Protein AF-A0A957II14-F1 (afdb_monomer)

Sequence (270 aa):
MTDMRWVSPGAPVPFSTVDDPGVNVPANEQTIDSFEIDLRTDVPNIVTDLSNGARYIYLDVQAVSGTSENGFEIWAGPPSYVTTVPSEVNARNLYVLNHPGSHSSDGVTIYGLGNLPMNSNFDNPVDIPLIYVSPDMIGQTINISMFDSDSGAQPPVIFYFDSIAFTPANTSLGYDPNQTDWAMAFGVSGQPDPDGITTRCRAGSCPTQWVDPPYAIKVPGDLSDCDYDNPTMEDCTPFFGGRLVVRYDGGFSDTYGWQITIEGLPYLVK

Nearest PDB structures (foldseek):
  4i3g-assembly2_B  TM=3.299E-01  e=3.895E-01  Streptomyces venezuelae
  7wwm-assembly1_A  TM=1.978E-01  e=1.710E+00  Severe acute respiratory syndrome coronavirus 2
  6umx-assembly1_A  TM=2.511E-01  e=6.701E+00  Homo sapiens

Mean predicted aligned error: 12.05 Å

Structure (mmCIF, N/CA/C/O backbone):
data_AF-A0A957II14-F1
#
_entry.id   AF-A0A957II14-F1
#
loop_
_atom_site.group_PDB
_atom_site.id
_atom_site.type_symbol
_atom_site.label_atom_id
_atom_site.label_alt_id
_atom_site.label_comp_id
_atom_site.label_asym_id
_atom_site.label_entity_id
_atom_site.label_seq_id
_atom_site.pdbx_PDB_ins_code
_atom_site.Cartn_x
_atom_site.Cartn_y
_atom_site.Cartn_z
_atom_site.occupancy
_atom_site.B_iso_or_equiv
_atom_site.auth_seq_id
_atom_site.auth_comp_id
_atom_site.auth_asym_id
_atom_site.auth_atom_id
_atom_site.pdbx_PDB_model_num
ATOM 1 N N . MET A 1 1 ? 7.329 26.293 -13.046 1.00 29.56 1 MET A N 1
ATOM 2 C CA . MET A 1 1 ? 8.690 25.802 -13.351 1.00 29.56 1 MET A CA 1
ATOM 3 C C . MET A 1 1 ? 8.973 24.744 -12.314 1.00 29.56 1 MET A C 1
ATOM 5 O O . MET A 1 1 ? 8.979 25.100 -11.146 1.00 29.56 1 MET A O 1
ATOM 9 N N . THR A 1 2 ? 9.098 23.483 -12.717 1.00 29.81 2 THR A N 1
ATOM 10 C CA . THR A 1 2 ? 9.612 22.433 -11.835 1.00 29.81 2 THR A CA 1
ATOM 11 C C . THR A 1 2 ? 11.133 22.602 -11.792 1.00 29.81 2 THR A C 1
ATOM 13 O O . THR A 1 2 ? 11.767 22.843 -12.823 1.00 29.81 2 THR A O 1
ATOM 16 N N . ASP A 1 3 ? 11.719 22.583 -10.605 1.00 32.41 3 ASP A N 1
ATOM 17 C CA . ASP A 1 3 ? 13.172 22.549 -10.393 1.00 32.41 3 ASP A CA 1
ATOM 18 C C . ASP A 1 3 ? 13.741 21.126 -10.506 1.00 32.41 3 ASP A C 1
ATOM 20 O O . ASP A 1 3 ? 14.948 20.941 -10.649 1.00 32.41 3 ASP A O 1
ATOM 24 N N . MET A 1 4 ? 12.858 20.134 -10.566 1.00 33.91 4 MET A N 1
ATOM 25 C CA . MET A 1 4 ? 13.160 18.763 -10.944 1.00 33.91 4 MET A CA 1
ATOM 26 C C . MET A 1 4 ? 13.507 18.660 -12.429 1.00 33.91 4 MET A C 1
ATOM 28 O O . MET A 1 4 ? 12.650 18.794 -13.308 1.00 33.91 4 MET A O 1
ATOM 32 N N . ARG A 1 5 ? 14.787 18.398 -12.696 1.00 43.66 5 ARG A N 1
ATOM 33 C CA . ARG A 1 5 ? 15.298 17.893 -13.971 1.00 43.66 5 ARG A CA 1
ATOM 34 C C . ARG A 1 5 ? 15.925 16.539 -13.681 1.00 43.66 5 ARG A C 1
ATOM 36 O O . ARG A 1 5 ? 16.870 16.464 -12.902 1.00 43.66 5 ARG A O 1
ATOM 43 N N . TRP A 1 6 ? 15.363 15.488 -14.263 1.00 41.09 6 TRP A N 1
ATOM 44 C CA . TRP A 1 6 ? 15.821 14.118 -14.071 1.00 41.09 6 TRP A CA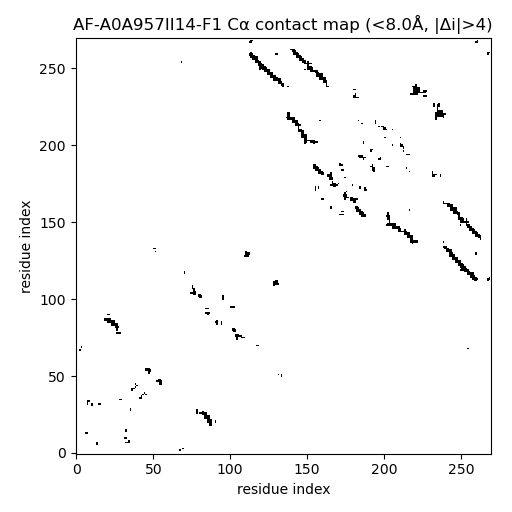 1
ATOM 45 C C . TRP A 1 6 ? 17.292 13.985 -14.487 1.00 41.09 6 TRP A C 1
ATOM 47 O O . TRP A 1 6 ? 17.650 14.307 -15.617 1.00 41.09 6 TRP A O 1
ATOM 57 N N . VAL A 1 7 ? 18.143 13.538 -13.561 1.00 34.81 7 VAL A N 1
ATOM 58 C CA . VAL A 1 7 ? 19.550 13.202 -13.813 1.00 34.81 7 VAL A CA 1
ATOM 59 C C . VAL A 1 7 ? 19.690 11.697 -13.620 1.00 34.81 7 VAL A C 1
ATOM 61 O O . VAL A 1 7 ? 19.482 11.203 -12.516 1.00 34.81 7 VAL A O 1
ATOM 64 N N . SER A 1 8 ? 20.047 10.971 -14.681 1.00 31.56 8 SER A N 1
ATOM 65 C CA . SER A 1 8 ? 20.437 9.560 -14.583 1.00 31.56 8 SER A CA 1
ATOM 66 C C . SER A 1 8 ? 21.948 9.465 -14.316 1.00 31.56 8 SER A C 1
ATOM 68 O O . SER A 1 8 ? 22.735 10.051 -15.071 1.00 31.56 8 SER A O 1
ATOM 70 N N . PRO A 1 9 ? 22.410 8.763 -13.265 1.00 30.70 9 PRO A N 1
ATOM 71 C CA . PRO A 1 9 ? 23.826 8.457 -13.098 1.00 30.70 9 PRO A CA 1
ATOM 72 C C . PRO A 1 9 ? 24.280 7.488 -14.202 1.00 30.70 9 PRO A C 1
ATOM 74 O O . PRO A 1 9 ? 23.925 6.315 -14.189 1.00 30.70 9 PRO A O 1
ATOM 77 N N . GLY A 1 10 ? 25.080 7.972 -15.157 1.00 28.69 10 GLY A N 1
ATOM 78 C CA . GLY A 1 10 ? 25.659 7.136 -16.221 1.00 28.69 10 GLY A CA 1
ATOM 79 C C . GLY A 1 10 ? 25.895 7.840 -17.560 1.00 28.69 10 GLY A C 1
ATOM 80 O O . GLY A 1 10 ? 26.695 7.361 -18.361 1.00 28.69 10 GLY A O 1
ATOM 81 N N . ALA A 1 11 ? 25.279 9.001 -17.795 1.00 29.91 11 ALA A N 1
ATOM 82 C CA . ALA A 1 11 ? 25.493 9.777 -19.014 1.00 29.91 11 ALA A CA 1
ATOM 83 C C . ALA A 1 11 ? 26.650 10.794 -18.858 1.00 29.91 11 ALA A C 1
ATOM 85 O O . ALA A 1 11 ? 26.701 11.524 -17.865 1.00 29.91 11 ALA A O 1
ATOM 86 N N . PRO A 1 12 ? 27.568 10.920 -19.840 1.00 32.03 12 PRO A N 1
ATOM 87 C CA . PRO A 1 12 ? 28.587 11.976 -19.859 1.00 32.03 12 PRO A CA 1
ATOM 88 C C . PRO A 1 12 ? 28.005 13.373 -20.141 1.00 32.03 12 PRO A C 1
ATOM 90 O O . PRO A 1 12 ? 28.728 14.366 -20.047 1.00 32.03 12 PRO A O 1
ATOM 93 N N . VAL A 1 13 ? 26.714 13.466 -20.482 1.00 32.91 13 VAL A N 1
ATOM 94 C CA . VAL A 1 13 ? 25.993 14.724 -20.689 1.00 32.91 13 VAL A CA 1
ATOM 95 C C . VAL A 1 13 ? 24.666 14.651 -19.916 1.00 32.91 13 VAL A C 1
ATOM 97 O O . VAL A 1 13 ? 23.877 13.757 -20.195 1.00 32.91 13 VAL A O 1
ATOM 100 N N . PRO A 1 14 ? 24.385 15.567 -18.970 1.00 35.25 14 PRO A N 1
ATOM 101 C CA . PRO A 1 14 ? 23.173 15.551 -18.132 1.00 35.25 14 PRO A CA 1
ATOM 102 C C . PRO A 1 14 ? 21.862 15.874 -18.875 1.00 35.25 14 PRO A C 1
ATOM 104 O O . PRO A 1 14 ? 20.840 16.115 -18.237 1.00 35.25 14 PRO A O 1
ATOM 107 N N . PHE A 1 15 ? 21.907 15.992 -20.204 1.00 42.84 15 PHE A N 1
ATOM 108 C CA . PHE A 1 15 ? 20.833 16.529 -21.030 1.00 42.84 15 PHE A CA 1
ATOM 109 C C . PHE A 1 15 ? 20.779 15.755 -22.348 1.00 42.84 15 PHE A C 1
ATOM 111 O O . PHE A 1 15 ? 21.785 15.712 -23.061 1.00 42.84 15 PHE A O 1
ATOM 118 N N . SER A 1 16 ? 19.600 15.270 -22.743 1.00 40.47 16 SER A N 1
ATOM 119 C CA . SER A 1 16 ? 19.331 15.115 -24.169 1.00 40.47 16 SER A CA 1
ATOM 120 C C . SER A 1 16 ? 19.235 16.514 -24.766 1.00 40.47 16 SER A C 1
ATOM 122 O O . SER A 1 16 ? 18.262 17.239 -24.575 1.00 40.47 16 SER A O 1
ATOM 124 N N . THR A 1 17 ? 20.285 16.935 -25.459 1.00 41.03 17 THR A N 1
ATOM 125 C CA . THR A 1 17 ? 20.229 18.072 -26.387 1.00 41.03 17 THR A CA 1
ATOM 126 C C . THR A 1 17 ? 19.724 17.641 -27.765 1.00 41.03 17 THR A C 1
ATOM 128 O O . THR A 1 17 ? 19.847 18.409 -28.717 1.00 41.03 17 THR A O 1
ATOM 131 N N . VAL A 1 18 ? 19.286 16.386 -27.911 1.00 42.12 18 VAL A N 1
ATOM 132 C CA . VAL A 1 18 ? 19.172 15.734 -29.218 1.00 42.12 18 VAL A CA 1
ATOM 133 C C . VAL A 1 18 ? 17.759 15.839 -29.787 1.00 42.12 18 VAL A C 1
ATOM 135 O O . VAL A 1 18 ? 17.631 15.919 -31.003 1.00 42.12 18 VAL A O 1
ATOM 138 N N . ASP A 1 19 ? 16.725 15.976 -28.955 1.00 46.50 19 ASP A N 1
ATOM 139 C CA . ASP A 1 19 ? 15.347 15.886 -29.436 1.00 46.50 19 ASP A CA 1
ATOM 140 C C . ASP A 1 19 ? 14.473 17.060 -28.968 1.00 46.50 19 ASP A C 1
ATOM 142 O O . ASP A 1 19 ? 14.217 17.251 -27.780 1.00 46.50 19 ASP A O 1
ATOM 146 N N . ASP A 1 20 ? 14.008 17.848 -29.940 1.00 45.88 20 ASP A N 1
ATOM 147 C CA . ASP A 1 20 ? 13.015 18.921 -29.788 1.00 45.88 20 ASP A CA 1
ATOM 148 C C . ASP A 1 20 ? 11.737 18.393 -29.085 1.00 45.88 20 ASP A C 1
ATOM 150 O O . ASP A 1 20 ? 11.395 17.211 -29.240 1.00 45.88 20 ASP A O 1
ATOM 154 N N . PRO A 1 21 ? 10.970 19.229 -28.352 1.00 46.16 21 PRO A N 1
ATOM 155 C CA . PRO A 1 21 ? 9.688 18.821 -27.785 1.00 46.16 21 PRO A CA 1
ATOM 156 C C . PRO A 1 21 ? 8.776 18.237 -28.876 1.00 46.16 21 PRO A C 1
ATOM 158 O O . PRO A 1 21 ? 8.423 18.923 -29.835 1.00 46.16 21 PRO A O 1
ATOM 161 N N . GLY A 1 22 ? 8.380 16.969 -28.728 1.00 50.06 22 GLY A N 1
ATOM 162 C CA . GLY A 1 22 ? 7.483 16.284 -29.668 1.00 50.06 22 GLY A CA 1
ATOM 163 C C . GLY A 1 22 ? 8.160 15.392 -30.714 1.00 50.06 22 GLY A C 1
ATOM 164 O O . GLY A 1 22 ? 7.463 14.849 -31.572 1.00 50.06 22 GLY A O 1
ATOM 165 N N . VAL A 1 23 ? 9.480 15.193 -30.652 1.00 56.75 23 VAL A N 1
ATOM 166 C CA . VAL A 1 23 ? 10.144 14.134 -31.426 1.00 56.75 23 VAL A CA 1
ATOM 167 C C . VAL A 1 23 ? 9.840 12.776 -30.792 1.00 56.75 23 VAL A C 1
ATOM 169 O O . VAL A 1 23 ? 10.009 12.566 -29.592 1.00 56.75 23 VAL A O 1
ATOM 172 N N . ASN A 1 24 ? 9.373 11.845 -31.617 1.00 57.25 24 ASN A N 1
ATOM 173 C CA . ASN A 1 24 ? 9.151 10.463 -31.219 1.00 57.25 24 ASN A CA 1
ATOM 174 C C . ASN A 1 24 ? 10.479 9.700 -31.268 1.00 57.25 24 ASN A C 1
ATOM 176 O O . ASN A 1 24 ? 11.076 9.574 -32.338 1.00 57.25 24 ASN A O 1
ATOM 180 N N . VAL A 1 25 ? 10.912 9.164 -30.130 1.00 55.16 25 VAL A N 1
ATOM 181 C CA . VAL A 1 25 ? 12.080 8.283 -30.017 1.00 55.16 25 VAL A CA 1
ATOM 182 C C . VAL A 1 25 ? 11.635 6.825 -29.976 1.00 55.16 25 VAL A C 1
ATOM 184 O O . VAL A 1 25 ? 10.520 6.547 -29.522 1.00 55.16 25 VAL A O 1
ATOM 187 N N . PRO A 1 26 ? 12.462 5.876 -30.451 1.00 55.22 26 PRO A N 1
ATOM 188 C CA . PRO A 1 26 ? 12.189 4.458 -30.264 1.00 55.22 26 PRO A CA 1
ATOM 189 C C . PRO A 1 26 ? 11.954 4.143 -28.782 1.00 55.22 26 PRO A C 1
ATOM 191 O O . PRO A 1 26 ? 12.698 4.610 -27.924 1.00 55.22 26 PRO A O 1
ATOM 194 N N . ALA A 1 27 ? 10.927 3.349 -28.485 1.00 53.81 27 ALA A N 1
ATOM 195 C CA . ALA A 1 27 ? 10.687 2.834 -27.136 1.00 53.81 27 ALA A CA 1
ATOM 196 C C . ALA A 1 27 ? 11.445 1.511 -26.932 1.00 53.81 27 ALA A C 1
ATOM 198 O O . ALA A 1 27 ? 10.852 0.481 -26.620 1.00 53.81 27 ALA A O 1
ATOM 199 N N . ASN A 1 28 ? 12.744 1.510 -27.229 1.00 54.09 28 ASN A N 1
ATOM 200 C CA . ASN A 1 28 ? 13.605 0.351 -27.024 1.00 54.09 28 ASN A CA 1
ATOM 201 C C . ASN A 1 28 ? 14.229 0.369 -25.622 1.00 54.09 28 ASN A C 1
ATOM 203 O O . ASN A 1 28 ? 14.449 1.436 -25.053 1.00 54.09 28 ASN A O 1
ATOM 207 N N . GLU A 1 29 ? 14.536 -0.823 -25.102 1.00 52.47 29 GLU A N 1
ATOM 208 C CA . GLU A 1 29 ? 15.408 -0.998 -23.931 1.00 52.47 29 GLU A CA 1
ATOM 209 C C . GLU A 1 29 ? 16.706 -0.197 -24.160 1.00 52.47 29 GLU A C 1
ATOM 211 O O . GLU A 1 29 ? 17.230 -0.172 -25.282 1.00 52.47 29 GLU A O 1
ATOM 216 N N . GLN A 1 30 ? 17.243 0.420 -23.103 1.00 51.78 30 GLN A N 1
ATOM 217 C CA . GLN A 1 30 ? 18.578 1.037 -23.073 1.00 51.78 30 GLN A CA 1
ATOM 218 C C . GLN A 1 30 ? 18.718 2.365 -23.838 1.00 51.78 30 GLN A C 1
ATOM 220 O O . GLN A 1 30 ? 19.761 2.651 -24.440 1.00 51.78 30 GLN A O 1
ATOM 225 N N . THR A 1 31 ? 17.701 3.230 -23.797 1.00 49.28 31 THR A N 1
ATOM 226 C CA . THR A 1 31 ? 17.908 4.624 -24.229 1.00 49.28 31 THR A CA 1
ATOM 227 C C . THR A 1 31 ? 18.812 5.361 -23.235 1.00 49.28 31 THR A C 1
ATOM 229 O O . THR A 1 31 ? 18.651 5.249 -22.019 1.00 49.28 31 THR A O 1
ATOM 232 N N . ILE A 1 32 ? 19.769 6.126 -23.773 1.00 44.91 32 ILE A N 1
ATOM 233 C CA . ILE A 1 32 ? 20.892 6.787 -23.071 1.00 44.91 32 ILE A CA 1
ATOM 234 C C . ILE A 1 32 ? 20.424 7.744 -21.945 1.00 44.91 32 ILE A C 1
ATOM 236 O O . ILE A 1 32 ? 21.215 8.113 -21.079 1.00 44.91 32 ILE A O 1
ATOM 240 N N . ASP A 1 33 ? 19.131 8.081 -21.913 1.00 46.28 33 ASP A N 1
ATOM 241 C CA . ASP A 1 33 ? 18.525 9.098 -21.050 1.00 46.28 33 ASP A CA 1
ATOM 242 C C . ASP A 1 33 ? 17.535 8.536 -20.004 1.00 46.28 33 ASP A C 1
ATOM 244 O O . ASP A 1 33 ? 16.728 9.284 -19.452 1.00 46.28 33 ASP A O 1
ATOM 248 N N . SER A 1 34 ? 17.568 7.229 -19.711 1.00 50.59 34 SER A N 1
ATOM 249 C CA . SER A 1 34 ? 16.705 6.598 -18.694 1.00 50.59 34 SER A CA 1
ATOM 250 C C . SER A 1 34 ? 17.503 5.860 -17.611 1.00 50.59 34 SER A C 1
ATOM 252 O O . SER A 1 34 ? 18.601 5.367 -17.862 1.00 50.59 34 SER A O 1
ATOM 254 N N . PHE A 1 35 ? 16.978 5.826 -16.379 1.00 57.88 35 PHE A N 1
ATOM 255 C CA . PHE A 1 35 ? 17.426 4.887 -15.345 1.00 57.88 35 PHE A CA 1
ATOM 256 C C . PHE A 1 35 ? 16.595 3.611 -15.501 1.00 57.88 35 PHE A C 1
ATOM 258 O O . PHE A 1 35 ? 15.517 3.482 -14.925 1.00 57.88 35 PHE A O 1
ATOM 265 N N . GLU A 1 36 ? 17.065 2.715 -16.363 1.00 66.06 36 GLU A N 1
ATOM 266 C CA . GLU A 1 36 ? 16.471 1.401 -16.604 1.00 66.06 36 GLU A CA 1
ATOM 267 C C . GLU A 1 36 ? 17.360 0.330 -15.964 1.00 66.06 36 GLU A C 1
ATOM 269 O O . GLU A 1 36 ? 18.585 0.436 -15.997 1.00 66.06 36 GLU A O 1
ATOM 274 N N . ILE A 1 37 ? 16.740 -0.684 -15.361 1.00 67.31 37 ILE A N 1
ATOM 275 C CA . ILE A 1 37 ? 17.435 -1.865 -14.843 1.00 67.31 37 ILE A CA 1
ATOM 276 C C . ILE A 1 37 ? 16.894 -3.075 -15.607 1.00 67.31 37 ILE A C 1
ATOM 278 O O . ILE A 1 37 ? 15.777 -3.523 -15.334 1.00 67.31 37 ILE A O 1
ATOM 282 N N . ASP A 1 38 ? 17.675 -3.639 -16.533 1.00 73.75 38 ASP A N 1
ATOM 283 C CA . ASP A 1 38 ? 17.333 -4.923 -17.155 1.00 73.75 38 ASP A CA 1
ATOM 284 C C . ASP A 1 38 ? 17.732 -6.061 -16.206 1.00 73.75 38 ASP A C 1
ATOM 286 O O . ASP A 1 38 ? 18.907 -6.329 -15.931 1.00 73.75 38 ASP A O 1
ATOM 290 N N . LEU A 1 39 ? 16.721 -6.784 -15.718 1.00 74.50 39 LEU A N 1
ATOM 291 C CA . LEU A 1 39 ? 16.899 -7.897 -14.788 1.00 74.50 39 LEU A CA 1
ATOM 292 C C . LEU A 1 39 ? 17.760 -9.045 -15.344 1.00 74.50 39 LEU A C 1
ATOM 294 O O . LEU A 1 39 ? 18.275 -9.851 -14.571 1.00 74.50 39 LEU A O 1
ATOM 298 N N . ARG A 1 40 ? 17.906 -9.154 -16.669 1.00 73.81 40 ARG A N 1
ATOM 299 C CA . ARG A 1 40 ? 18.698 -10.194 -17.340 1.00 73.81 40 ARG A CA 1
ATOM 300 C C . ARG A 1 40 ? 20.156 -9.796 -17.498 1.00 73.81 40 ARG A C 1
ATOM 302 O O . ARG A 1 40 ? 21.012 -10.672 -17.399 1.00 73.81 40 ARG A O 1
ATOM 309 N N . THR A 1 41 ? 20.443 -8.529 -17.790 1.00 73.75 41 THR A N 1
ATOM 310 C CA . THR A 1 41 ? 21.807 -8.084 -18.124 1.00 73.75 41 THR A CA 1
ATOM 311 C C . THR A 1 41 ? 22.488 -7.356 -16.982 1.00 73.75 41 THR A C 1
ATOM 313 O O . THR A 1 41 ? 23.677 -7.583 -16.757 1.00 73.75 41 THR A O 1
ATOM 316 N N . ASP A 1 42 ? 21.749 -6.537 -16.236 1.00 69.94 42 ASP A N 1
ATOM 317 C CA . ASP A 1 42 ? 22.325 -5.642 -15.230 1.00 69.94 42 ASP A CA 1
ATOM 318 C C . ASP A 1 42 ? 22.391 -6.329 -13.864 1.00 69.94 42 ASP A C 1
ATOM 320 O O . ASP A 1 42 ? 23.335 -6.135 -13.098 1.00 69.94 42 ASP A O 1
ATOM 324 N N . VAL A 1 43 ? 21.424 -7.213 -13.588 1.00 78.25 43 VAL A N 1
ATOM 325 C CA . VAL A 1 43 ? 21.368 -8.035 -12.369 1.00 78.25 43 VAL A CA 1
ATOM 326 C C . VAL A 1 43 ? 21.136 -9.529 -12.674 1.00 78.25 43 VAL A C 1
ATOM 328 O O . VAL A 1 43 ? 20.232 -10.144 -12.109 1.00 78.25 43 VAL A O 1
ATOM 331 N N . PRO A 1 44 ? 21.990 -10.177 -13.499 1.00 71.75 44 PRO A N 1
ATOM 332 C CA . PRO A 1 44 ? 21.766 -11.520 -14.064 1.00 71.75 44 PRO A CA 1
ATOM 333 C C . PRO A 1 44 ? 21.576 -12.655 -13.041 1.00 71.75 44 PRO A C 1
ATOM 335 O O . PRO A 1 44 ? 21.184 -13.757 -13.411 1.00 71.75 44 PRO A O 1
ATOM 338 N N . ASN A 1 45 ? 21.868 -12.412 -11.761 1.00 77.12 45 ASN A N 1
ATOM 339 C CA . ASN A 1 45 ? 21.749 -13.380 -10.669 1.00 77.12 45 ASN A CA 1
ATOM 340 C C . ASN A 1 45 ? 20.939 -12.830 -9.488 1.00 77.12 45 ASN A C 1
ATOM 342 O O . ASN A 1 45 ? 21.172 -13.226 -8.344 1.00 77.12 45 ASN A O 1
ATOM 346 N N . ILE A 1 46 ? 20.031 -11.882 -9.735 1.00 81.88 46 ILE A N 1
ATOM 347 C CA . ILE A 1 46 ? 19.142 -11.383 -8.690 1.00 81.88 46 ILE A CA 1
ATOM 348 C C . ILE A 1 46 ? 18.367 -12.551 -8.070 1.00 81.88 46 ILE A C 1
ATOM 350 O O . ILE A 1 46 ? 17.713 -13.341 -8.760 1.00 81.88 46 ILE A O 1
ATOM 354 N N . VAL A 1 47 ? 18.491 -12.686 -6.750 1.00 80.94 47 VAL A N 1
ATOM 355 C CA . VAL A 1 47 ? 17.814 -13.748 -6.009 1.00 80.94 47 VAL A CA 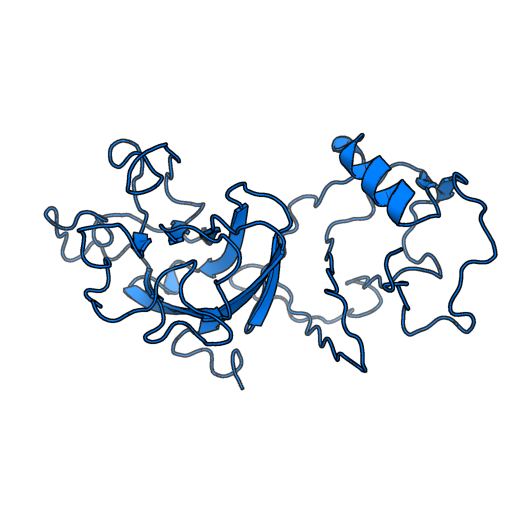1
ATOM 356 C C . VAL A 1 47 ? 16.316 -13.555 -6.176 1.00 80.94 47 VAL A C 1
ATOM 358 O O . VAL A 1 47 ? 15.790 -12.461 -5.978 1.00 80.94 47 VAL A O 1
ATOM 361 N N . THR A 1 48 ? 15.651 -14.631 -6.578 1.00 82.81 48 THR A N 1
ATOM 362 C CA . THR A 1 48 ? 14.198 -14.683 -6.668 1.00 82.81 48 THR A CA 1
ATOM 363 C C . THR A 1 48 ? 13.682 -15.384 -5.421 1.00 82.81 48 THR A C 1
ATOM 365 O O . THR A 1 48 ? 14.121 -16.492 -5.105 1.00 82.81 48 THR A O 1
ATOM 368 N N . ASP A 1 49 ? 12.790 -14.722 -4.702 1.00 73.38 49 ASP A N 1
ATOM 369 C CA . ASP A 1 49 ? 12.107 -15.287 -3.548 1.00 73.38 49 ASP A CA 1
ATOM 370 C C . ASP A 1 49 ? 11.256 -16.481 -4.003 1.00 73.38 49 ASP A C 1
ATOM 372 O O . ASP A 1 49 ? 10.454 -16.390 -4.933 1.00 73.38 49 ASP A O 1
ATOM 376 N N . LEU A 1 50 ? 11.480 -17.636 -3.378 1.00 72.25 50 LEU A N 1
ATOM 377 C CA . LEU A 1 50 ? 10.848 -18.892 -3.777 1.00 72.25 50 LEU A CA 1
ATOM 378 C C . LEU A 1 50 ? 9.357 -18.948 -3.420 1.00 72.25 50 LEU A C 1
ATOM 380 O O . LEU A 1 50 ? 8.644 -19.776 -3.981 1.00 72.25 50 LEU A O 1
ATOM 384 N N . SER A 1 51 ? 8.894 -18.101 -2.496 1.00 65.06 51 SER A N 1
ATOM 385 C CA . SER A 1 51 ? 7.509 -18.097 -2.015 1.00 65.06 51 SER A CA 1
ATOM 386 C C . SER A 1 51 ? 6.571 -17.278 -2.904 1.00 65.06 51 SER A C 1
ATOM 388 O O . SER A 1 51 ? 5.428 -17.673 -3.121 1.00 65.06 51 SER A O 1
ATOM 390 N N . ASN A 1 52 ? 7.056 -16.160 -3.447 1.00 68.06 52 ASN A N 1
ATOM 391 C CA . ASN A 1 52 ? 6.240 -15.184 -4.178 1.00 68.06 52 ASN A CA 1
ATOM 392 C C . ASN A 1 52 ? 6.823 -14.799 -5.552 1.00 68.06 52 ASN A C 1
ATOM 394 O O . ASN A 1 52 ? 6.206 -14.035 -6.289 1.00 68.06 52 ASN A O 1
ATOM 398 N N . GLY A 1 53 ? 8.001 -15.317 -5.919 1.00 76.12 53 GLY A N 1
ATOM 399 C CA . GLY A 1 53 ? 8.665 -15.000 -7.184 1.00 76.12 53 GLY A CA 1
ATOM 400 C C . GLY A 1 53 ? 9.241 -13.582 -7.257 1.00 76.12 53 GLY A C 1
ATOM 401 O O . GLY A 1 53 ? 9.659 -13.156 -8.337 1.00 76.12 53 GLY A O 1
ATOM 402 N N . ALA A 1 54 ? 9.264 -12.842 -6.145 1.00 76.62 54 ALA A N 1
ATOM 403 C CA . ALA A 1 54 ? 9.710 -11.460 -6.110 1.00 76.62 54 ALA A CA 1
ATOM 404 C C . ALA A 1 54 ? 11.231 -11.339 -6.226 1.00 76.62 54 ALA A C 1
ATOM 406 O O . ALA A 1 54 ? 12.000 -12.245 -5.896 1.00 76.62 54 ALA A O 1
ATOM 407 N N . ARG A 1 55 ? 11.665 -10.168 -6.686 1.00 78.88 55 ARG A N 1
ATOM 408 C CA . ARG A 1 55 ? 13.067 -9.763 -6.772 1.00 78.88 55 ARG A CA 1
ATOM 409 C C . ARG A 1 55 ? 13.203 -8.412 -6.100 1.00 78.88 55 ARG A C 1
ATOM 411 O O . ARG A 1 55 ? 12.404 -7.517 -6.358 1.00 78.88 55 ARG A O 1
ATOM 418 N N . TYR A 1 56 ? 14.218 -8.274 -5.259 1.00 74.38 56 TYR A N 1
ATOM 419 C CA . TYR A 1 56 ? 14.399 -7.084 -4.439 1.00 74.38 56 TYR A CA 1
ATOM 420 C C . TYR A 1 56 ? 15.538 -6.230 -4.981 1.00 74.38 56 TYR A C 1
ATOM 422 O O . TYR A 1 56 ? 16.669 -6.697 -5.114 1.00 74.38 56 TYR A O 1
ATOM 430 N N . ILE A 1 57 ? 15.226 -4.972 -5.276 1.00 74.06 57 ILE A N 1
ATOM 431 C CA . ILE A 1 57 ? 16.193 -3.948 -5.665 1.00 74.06 57 ILE A CA 1
ATOM 432 C C . ILE A 1 57 ? 16.147 -2.869 -4.589 1.00 74.06 57 ILE A C 1
ATOM 434 O O . ILE A 1 57 ? 15.072 -2.408 -4.213 1.00 74.06 57 ILE A O 1
ATOM 438 N N . TYR A 1 58 ? 17.316 -2.489 -4.079 1.00 69.12 58 TYR A N 1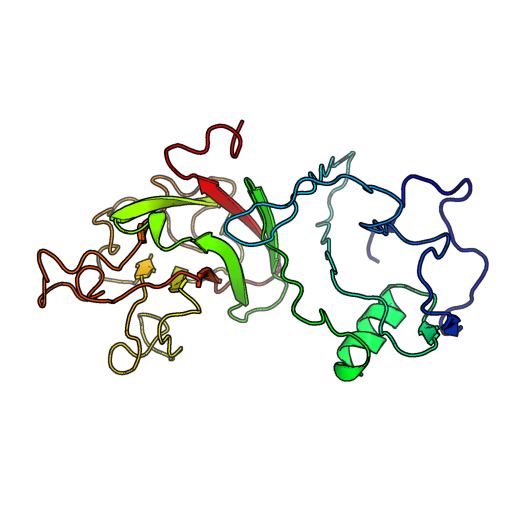
ATOM 439 C CA . TYR A 1 58 ? 17.431 -1.395 -3.123 1.00 69.12 58 TYR A CA 1
ATOM 440 C C . TYR A 1 58 ? 17.549 -0.072 -3.881 1.00 69.12 58 TYR A C 1
ATOM 442 O O . TYR A 1 58 ? 18.485 0.106 -4.662 1.00 69.12 58 TYR A O 1
ATOM 450 N N . LEU A 1 59 ? 16.604 0.837 -3.642 1.00 68.00 59 LEU A N 1
ATOM 451 C CA . LEU A 1 59 ? 16.640 2.203 -4.151 1.00 68.00 59 LEU A CA 1
ATOM 452 C C . LEU A 1 59 ? 16.962 3.151 -2.996 1.00 68.00 59 LEU A C 1
ATOM 454 O O . LEU A 1 59 ? 16.201 3.237 -2.037 1.00 68.00 59 LEU A O 1
ATOM 458 N N . ASP A 1 60 ? 18.082 3.859 -3.109 1.00 61.22 60 ASP A N 1
ATOM 459 C CA . ASP A 1 60 ? 18.460 4.925 -2.184 1.00 61.22 60 ASP A CA 1
ATOM 460 C C . ASP A 1 60 ? 18.242 6.278 -2.857 1.00 61.22 60 ASP A C 1
ATOM 462 O O . ASP A 1 60 ? 18.752 6.521 -3.955 1.00 61.22 60 ASP A O 1
ATOM 466 N N . VAL A 1 61 ? 17.485 7.157 -2.205 1.00 60.41 61 VAL A N 1
ATOM 467 C CA . VAL A 1 61 ? 17.207 8.505 -2.701 1.00 60.41 61 VAL A CA 1
ATOM 468 C C . VAL A 1 61 ? 17.813 9.501 -1.726 1.00 60.41 61 VAL A C 1
ATOM 470 O O . VAL A 1 61 ? 17.291 9.733 -0.638 1.00 60.41 61 VAL A O 1
ATOM 473 N N . GLN A 1 62 ? 18.915 10.126 -2.137 1.00 55.38 62 GLN A N 1
ATOM 474 C CA . GLN A 1 62 ? 19.570 11.166 -1.355 1.00 55.38 62 GLN A CA 1
ATOM 475 C C . GLN A 1 62 ? 19.200 12.554 -1.885 1.00 55.38 62 GLN A C 1
ATOM 477 O O . GLN A 1 62 ? 19.603 12.948 -2.980 1.00 55.38 62 GLN A O 1
ATOM 482 N N . ALA A 1 63 ? 18.480 13.333 -1.078 1.00 55.38 63 ALA A N 1
ATOM 483 C CA . ALA A 1 63 ? 18.279 14.752 -1.348 1.00 55.38 63 ALA A CA 1
ATOM 484 C C . ALA A 1 63 ? 19.569 15.539 -1.048 1.00 55.38 63 ALA A C 1
ATOM 486 O O . ALA A 1 63 ? 20.173 15.378 0.013 1.00 55.38 63 ALA A O 1
ATOM 487 N N . VAL A 1 64 ? 19.998 16.400 -1.978 1.00 57.56 64 VAL A N 1
ATOM 488 C CA . VAL A 1 64 ? 21.236 17.195 -1.836 1.00 57.56 64 VAL A CA 1
ATOM 489 C C . VAL A 1 64 ? 20.940 18.606 -1.314 1.00 57.56 64 VAL A C 1
ATOM 491 O O . VAL A 1 64 ? 21.595 19.068 -0.382 1.00 57.56 64 VAL A O 1
ATOM 494 N N . SER A 1 65 ? 19.961 19.300 -1.902 1.00 53.97 65 SER A N 1
ATOM 495 C CA . SER A 1 65 ? 19.408 20.583 -1.440 1.00 53.97 65 SER A CA 1
ATOM 496 C C . SER A 1 65 ? 18.175 20.960 -2.276 1.00 53.97 65 SER A C 1
ATOM 498 O O . SER A 1 65 ? 18.039 20.504 -3.409 1.00 53.97 65 SER A O 1
ATOM 500 N N . GLY A 1 66 ? 17.278 21.785 -1.732 1.00 58.75 66 GLY A N 1
ATOM 501 C CA . GLY A 1 66 ? 16.084 22.262 -2.437 1.00 58.75 66 GLY A CA 1
ATOM 502 C C . GLY A 1 66 ? 14.999 22.749 -1.477 1.00 58.75 66 GLY A C 1
ATOM 503 O O . GLY A 1 66 ? 15.065 22.480 -0.280 1.00 58.75 66 GLY A O 1
ATOM 504 N N . THR A 1 67 ? 14.022 23.491 -1.998 1.00 53.81 67 THR A N 1
ATOM 505 C CA . THR A 1 67 ? 12.816 23.932 -1.260 1.00 53.81 67 THR A CA 1
ATOM 506 C C . THR A 1 67 ? 11.527 23.464 -1.937 1.00 53.81 67 THR A C 1
ATOM 508 O O . THR A 1 67 ? 10.456 23.980 -1.638 1.00 53.81 67 THR A O 1
ATOM 511 N N . SER A 1 68 ? 11.650 22.569 -2.911 1.00 57.12 68 SER A N 1
ATOM 512 C CA . SER A 1 68 ? 10.568 22.074 -3.752 1.00 57.12 68 SER A CA 1
ATOM 513 C C . SER A 1 68 ? 10.341 20.599 -3.469 1.00 57.12 68 SER A C 1
ATOM 515 O O . SER A 1 68 ? 11.291 19.868 -3.171 1.00 57.12 68 SER A O 1
ATOM 517 N N . GLU A 1 69 ? 9.083 20.180 -3.547 1.00 57.69 69 GLU A N 1
ATOM 518 C CA . GLU A 1 69 ? 8.705 18.778 -3.448 1.00 57.69 69 GLU A CA 1
ATOM 519 C C . GLU A 1 69 ? 9.141 18.033 -4.709 1.00 57.69 69 GLU A C 1
ATOM 521 O O . GLU A 1 69 ? 8.877 18.451 -5.839 1.00 57.69 69 GLU A O 1
ATOM 526 N N . ASN A 1 70 ? 9.808 16.902 -4.504 1.00 54.91 70 ASN A N 1
ATOM 527 C CA . ASN A 1 70 ? 10.326 16.071 -5.575 1.00 54.91 70 ASN A CA 1
ATOM 528 C C . ASN A 1 70 ? 9.513 14.775 -5.626 1.00 54.91 70 ASN A C 1
ATOM 530 O O . ASN A 1 70 ? 9.644 13.929 -4.745 1.00 54.91 70 ASN A O 1
ATOM 534 N N . GLY A 1 71 ? 8.676 14.613 -6.650 1.00 57.09 71 GLY A N 1
ATOM 535 C CA . GLY A 1 71 ? 7.974 13.357 -6.919 1.00 57.09 71 GLY A CA 1
ATOM 536 C C . GLY A 1 71 ? 8.809 12.423 -7.791 1.00 57.09 71 GLY A C 1
ATOM 537 O O . GLY A 1 71 ? 9.393 12.856 -8.782 1.00 57.09 71 GLY A O 1
ATOM 538 N N . PHE A 1 72 ? 8.848 11.138 -7.461 1.00 62.50 72 PHE A N 1
ATOM 539 C CA . PHE A 1 72 ? 9.426 10.116 -8.327 1.00 62.50 72 PHE A CA 1
ATOM 540 C C . PHE A 1 72 ? 8.357 9.096 -8.714 1.00 62.50 72 PHE A C 1
ATOM 542 O O . PHE A 1 72 ? 7.382 8.897 -7.995 1.00 62.50 72 PHE A O 1
ATOM 549 N N . GLU A 1 73 ? 8.545 8.448 -9.858 1.00 63.16 73 GLU A N 1
ATOM 550 C CA . GLU A 1 73 ? 7.655 7.402 -10.342 1.00 63.16 73 GLU A CA 1
ATOM 551 C C . GLU A 1 73 ? 8.507 6.216 -10.781 1.00 63.16 73 GLU A C 1
ATOM 553 O O . GLU A 1 73 ? 9.510 6.389 -11.479 1.00 63.16 73 GLU A O 1
ATOM 558 N N . ILE A 1 74 ? 8.134 5.017 -10.336 1.00 69.38 74 ILE A N 1
ATOM 559 C CA . ILE A 1 74 ? 8.834 3.779 -10.672 1.00 69.38 74 ILE A CA 1
ATOM 560 C C . ILE A 1 74 ? 7.900 2.943 -11.534 1.00 69.38 74 ILE A C 1
ATOM 562 O O . ILE A 1 74 ? 6.776 2.640 -11.139 1.00 69.38 74 ILE A O 1
ATOM 566 N N . TRP A 1 75 ? 8.397 2.545 -12.698 1.00 67.38 75 TRP A N 1
ATOM 567 C CA . TRP A 1 75 ? 7.679 1.724 -13.661 1.00 67.38 75 TRP A CA 1
ATOM 568 C C . TRP A 1 75 ? 8.370 0.363 -13.763 1.00 67.38 75 TRP A C 1
ATOM 570 O O . TRP A 1 75 ? 9.598 0.286 -13.738 1.00 67.38 75 TRP A O 1
ATOM 580 N N . ALA A 1 76 ? 7.594 -0.715 -13.875 1.00 70.62 76 ALA A N 1
ATOM 581 C CA . ALA A 1 76 ? 8.121 -2.058 -14.093 1.00 70.62 76 ALA A CA 1
ATOM 582 C C . ALA A 1 76 ? 7.208 -2.846 -15.032 1.00 70.62 76 ALA A C 1
ATOM 584 O O . ALA A 1 76 ? 5.985 -2.700 -15.002 1.00 70.62 76 ALA A O 1
ATOM 585 N N . GLY A 1 77 ? 7.825 -3.684 -15.859 1.00 67.12 77 GLY A N 1
ATOM 586 C CA . GLY A 1 77 ? 7.166 -4.425 -16.927 1.00 67.12 77 GLY A CA 1
ATOM 587 C C . GLY A 1 77 ? 8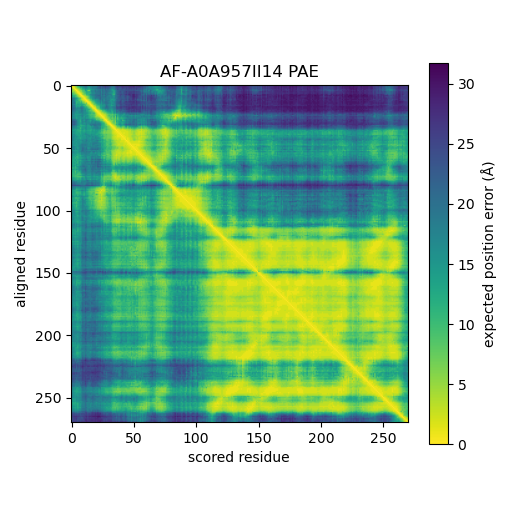.097 -4.569 -18.130 1.00 67.12 77 GLY A C 1
ATOM 588 O O . GLY A 1 77 ? 9.091 -3.844 -18.223 1.00 67.12 77 GLY A O 1
ATOM 589 N N . PRO A 1 78 ? 7.826 -5.515 -19.040 1.00 61.72 78 PRO A N 1
ATOM 590 C CA . PRO A 1 78 ? 8.579 -5.613 -20.278 1.00 61.72 78 PRO A CA 1
ATOM 591 C C . PRO A 1 78 ? 8.373 -4.343 -21.119 1.00 61.72 78 PRO A C 1
ATOM 593 O O . PRO A 1 78 ? 7.284 -3.761 -21.082 1.00 61.72 78 PRO A O 1
ATOM 596 N N . PRO A 1 79 ? 9.352 -3.961 -21.954 1.00 55.19 79 PRO A N 1
ATOM 597 C CA . PRO A 1 79 ? 9.252 -2.869 -22.925 1.00 55.19 79 PRO A CA 1
ATOM 598 C C . PRO A 1 79 ? 8.325 -3.251 -24.088 1.00 55.19 79 PRO A C 1
ATOM 600 O O . PRO A 1 79 ? 8.697 -3.265 -25.256 1.00 55.19 79 PRO A O 1
ATOM 603 N N . SER A 1 80 ? 7.091 -3.631 -23.784 1.00 53.47 80 SER A N 1
ATOM 604 C CA . SER A 1 80 ? 6.063 -3.960 -24.775 1.00 53.47 80 SER A CA 1
ATOM 605 C C . SER A 1 80 ? 5.345 -2.703 -25.267 1.00 53.47 80 SER A C 1
ATOM 607 O O . SER A 1 80 ? 4.192 -2.737 -25.695 1.00 53.47 80 SER A O 1
ATOM 609 N N . TYR A 1 81 ? 6.035 -1.571 -25.175 1.00 60.47 81 TYR A N 1
ATOM 610 C CA . TYR A 1 81 ? 5.491 -0.267 -25.464 1.00 60.47 81 TYR A CA 1
ATOM 611 C C . TYR A 1 81 ? 5.437 -0.074 -26.976 1.00 60.47 81 TYR A C 1
ATOM 613 O O . TYR A 1 81 ? 6.188 -0.675 -27.746 1.00 60.47 81 TYR A O 1
ATOM 621 N N . VAL A 1 82 ? 4.491 0.752 -27.409 1.00 55.88 82 VAL A N 1
ATOM 622 C CA . VAL A 1 82 ? 4.396 1.273 -28.778 1.00 55.88 82 VAL A CA 1
ATOM 623 C C . VAL A 1 82 ? 5.777 1.520 -29.396 1.00 55.88 82 VAL A C 1
ATOM 625 O O . VAL A 1 82 ? 6.704 1.927 -28.711 1.00 55.88 82 VAL A O 1
ATOM 628 N N . THR A 1 83 ? 5.928 1.343 -30.710 1.00 59.00 83 THR A N 1
ATOM 629 C CA . THR A 1 83 ? 7.239 1.433 -31.387 1.00 59.00 83 THR A CA 1
ATOM 630 C C . THR A 1 83 ? 8.006 2.738 -31.131 1.00 59.00 83 THR A C 1
ATOM 632 O O . THR A 1 83 ? 9.221 2.773 -31.315 1.00 59.00 83 THR A O 1
ATOM 635 N N . THR A 1 84 ? 7.314 3.806 -30.721 1.00 61.94 84 THR A N 1
ATOM 636 C CA . THR A 1 84 ? 7.906 5.096 -30.363 1.00 61.94 84 THR A CA 1
ATOM 637 C C . THR A 1 84 ? 7.124 5.817 -29.263 1.00 61.94 84 THR A C 1
ATOM 639 O O . THR A 1 84 ? 5.897 5.729 -29.240 1.00 61.94 84 THR A O 1
ATOM 642 N N . VAL A 1 85 ? 7.806 6.621 -28.446 1.00 64.44 85 VAL A N 1
ATOM 643 C CA . VAL A 1 85 ? 7.222 7.535 -27.443 1.00 64.44 85 VAL A CA 1
ATOM 644 C C . VAL A 1 85 ? 7.842 8.933 -27.558 1.00 64.44 85 VAL A C 1
ATOM 646 O O . VAL A 1 85 ? 8.918 9.058 -28.143 1.00 64.44 85 VAL A O 1
ATOM 649 N N . PRO A 1 86 ? 7.229 9.993 -27.001 1.00 63.66 86 PRO A N 1
ATOM 650 C CA . PRO A 1 86 ? 7.879 11.300 -26.944 1.00 63.66 86 PRO A CA 1
ATOM 651 C C . PRO A 1 86 ? 9.231 11.249 -26.211 1.00 63.66 86 PRO A C 1
ATOM 653 O O . PRO A 1 86 ? 9.362 10.615 -25.157 1.00 63.66 86 PRO A O 1
ATOM 656 N N . SER A 1 87 ? 10.236 11.927 -26.768 1.00 58.88 87 SER A N 1
ATOM 657 C CA . SER A 1 87 ? 11.570 12.082 -26.171 1.00 58.88 87 SER A CA 1
ATOM 658 C C . SER A 1 87 ? 11.516 12.810 -24.828 1.00 58.88 87 SER A C 1
ATOM 660 O O . SER A 1 87 ? 12.140 12.383 -23.861 1.00 58.88 87 SER A O 1
ATOM 662 N N . GLU A 1 88 ? 10.718 13.872 -24.762 1.00 60.97 88 GLU A N 1
ATOM 663 C CA . GLU A 1 88 ? 10.534 14.710 -23.583 1.00 60.97 88 GLU A CA 1
ATOM 664 C C . GLU A 1 88 ? 9.661 14.002 -22.532 1.00 60.97 88 GLU A C 1
ATOM 666 O O . GLU A 1 88 ? 8.603 13.457 -22.847 1.00 60.97 88 GLU A O 1
ATOM 671 N N . VAL A 1 89 ? 10.113 14.003 -21.274 1.00 55.78 89 VAL A N 1
ATOM 672 C CA . VAL A 1 89 ? 9.520 13.217 -20.177 1.00 55.78 89 VAL A CA 1
ATOM 673 C C . VAL A 1 89 ? 8.089 13.652 -19.862 1.00 55.78 89 VAL A C 1
ATOM 675 O O . VAL A 1 89 ? 7.209 12.807 -19.717 1.00 55.78 89 VAL A O 1
ATOM 678 N N . ASN A 1 90 ? 7.811 14.954 -19.795 1.00 57.28 90 ASN A N 1
ATOM 679 C CA . ASN A 1 90 ? 6.468 15.443 -19.493 1.00 57.28 90 ASN A CA 1
ATOM 680 C C . ASN A 1 90 ? 5.481 15.128 -20.635 1.00 57.28 90 ASN A C 1
ATOM 682 O O . ASN A 1 90 ? 4.364 14.673 -20.389 1.00 57.28 90 ASN A O 1
ATOM 686 N N . ALA A 1 91 ? 5.904 15.280 -21.891 1.00 57.19 91 ALA A N 1
ATOM 687 C CA . ALA A 1 91 ? 5.152 14.872 -23.071 1.00 57.19 91 ALA A CA 1
ATOM 688 C C . ALA A 1 91 ? 4.921 13.356 -23.093 1.00 57.19 91 ALA A C 1
ATOM 690 O O . ALA A 1 91 ? 3.848 12.914 -23.498 1.00 57.19 91 ALA A O 1
ATOM 691 N N . ARG A 1 92 ? 5.886 12.560 -22.617 1.00 62.88 92 ARG A N 1
ATOM 692 C CA . ARG A 1 92 ? 5.757 11.107 -22.472 1.00 62.88 92 ARG A CA 1
ATOM 693 C C . ARG A 1 92 ? 4.741 10.723 -21.398 1.00 62.88 92 ARG A C 1
ATOM 695 O O . ARG A 1 92 ? 3.881 9.896 -21.681 1.00 62.88 92 ARG A O 1
ATOM 702 N N . ASN A 1 93 ? 4.766 11.358 -20.228 1.00 59.66 93 ASN A N 1
ATOM 703 C CA . ASN A 1 93 ? 3.784 11.106 -19.167 1.00 59.66 93 ASN A CA 1
ATOM 704 C C . ASN A 1 93 ? 2.364 11.461 -19.631 1.00 59.66 93 ASN A C 1
ATOM 706 O O . ASN A 1 93 ? 1.436 10.669 -19.475 1.00 59.66 93 ASN A O 1
ATOM 710 N N . LEU A 1 94 ? 2.204 12.607 -20.304 1.00 63.78 94 LEU A N 1
ATOM 711 C CA . LEU A 1 94 ? 0.936 12.976 -20.938 1.00 63.78 94 LEU A CA 1
ATOM 712 C C . LEU A 1 94 ? 0.534 11.989 -22.040 1.00 63.78 94 LEU A C 1
ATOM 714 O O . LEU A 1 94 ? -0.650 11.698 -22.202 1.00 63.78 94 LEU A O 1
ATOM 718 N N . TYR A 1 95 ? 1.492 11.474 -22.811 1.00 64.38 95 TYR A N 1
ATOM 719 C CA . TYR A 1 95 ? 1.225 10.480 -23.843 1.00 64.38 95 TYR A CA 1
ATOM 720 C C . TYR A 1 95 ? 0.705 9.173 -23.240 1.00 64.38 95 TYR A C 1
ATOM 722 O O . TYR A 1 95 ? -0.331 8.700 -23.699 1.00 64.38 95 TYR A O 1
ATOM 730 N N . VAL A 1 96 ? 1.351 8.638 -22.198 1.00 64.50 96 VAL A N 1
ATOM 731 C CA . VAL A 1 96 ? 0.923 7.408 -21.507 1.00 64.50 96 VAL A CA 1
ATOM 732 C C . VAL A 1 96 ? -0.446 7.590 -20.852 1.00 64.50 96 VAL A C 1
ATOM 734 O O . VAL A 1 96 ? -1.315 6.738 -21.014 1.00 64.50 96 VAL A O 1
ATOM 737 N N . LEU A 1 97 ? -0.691 8.735 -20.205 1.00 63.22 97 LEU A N 1
ATOM 738 C CA . LEU A 1 97 ? -1.991 9.050 -19.606 1.00 63.22 97 LEU A CA 1
ATOM 739 C C . LEU A 1 97 ? -3.123 9.067 -20.648 1.00 63.22 97 LEU A C 1
ATOM 741 O O . LEU A 1 97 ? -4.217 8.567 -20.396 1.00 63.22 97 LEU A O 1
ATOM 745 N N . ASN A 1 98 ? -2.858 9.625 -21.833 1.00 66.81 98 ASN A N 1
ATOM 746 C CA . ASN A 1 98 ? -3.834 9.699 -22.925 1.00 66.81 98 ASN A CA 1
ATOM 747 C C . ASN A 1 98 ? -3.916 8.412 -23.766 1.00 66.81 98 ASN A C 1
ATOM 749 O O . ASN A 1 98 ? -4.860 8.245 -24.539 1.00 66.81 98 ASN A O 1
ATOM 753 N N . HIS A 1 99 ? -2.953 7.502 -23.619 1.00 65.12 99 HIS A N 1
ATOM 754 C CA . HIS A 1 99 ? -2.892 6.223 -24.320 1.00 65.12 99 HIS A CA 1
ATOM 755 C C . HIS A 1 99 ? -2.634 5.097 -23.311 1.00 65.12 99 HIS A C 1
ATOM 757 O O . HIS A 1 99 ? -1.594 4.453 -23.377 1.00 65.12 99 HIS A O 1
ATOM 763 N N . PRO A 1 100 ? -3.572 4.785 -22.400 1.00 63.75 100 PRO A N 1
ATOM 764 C CA . PRO A 1 100 ? -3.334 3.813 -21.328 1.00 63.75 100 PRO A CA 1
ATOM 765 C C . PRO A 1 100 ? -2.983 2.400 -21.832 1.00 63.75 100 PRO A C 1
ATOM 767 O O . PRO A 1 100 ? -2.384 1.622 -21.105 1.00 63.75 100 PRO A O 1
ATOM 770 N N . GLY A 1 101 ? -3.306 2.063 -23.088 1.00 64.50 101 GLY A N 1
ATOM 771 C CA . GLY A 1 101 ? -2.876 0.816 -23.734 1.00 64.50 101 GLY A CA 1
ATOM 772 C C . GLY A 1 101 ? -1.450 0.834 -24.304 1.00 64.50 101 GLY A C 1
ATOM 773 O O . GLY A 1 101 ? -1.013 -0.174 -24.849 1.00 64.50 101 GLY A O 1
ATOM 774 N N . SER A 1 102 ? -0.731 1.960 -24.235 1.00 61.75 102 SER A N 1
ATOM 775 C CA . SER A 1 102 ? 0.657 2.074 -24.700 1.00 61.75 102 SER A CA 1
ATOM 776 C C . SER A 1 102 ? 1.676 1.583 -23.677 1.00 61.75 102 SER A C 1
ATOM 778 O O . SER A 1 102 ? 2.853 1.485 -24.018 1.00 61.75 102 SER A O 1
ATOM 780 N N . HIS A 1 103 ? 1.237 1.319 -22.443 1.00 63.72 103 HIS A N 1
ATOM 781 C CA . HIS A 1 103 ? 2.050 0.806 -21.351 1.00 63.72 103 HIS A CA 1
ATOM 782 C C . HIS A 1 103 ? 1.322 -0.339 -20.644 1.00 63.72 103 HIS A C 1
ATOM 784 O O . HIS A 1 103 ? 0.136 -0.241 -20.348 1.00 63.72 103 HIS A O 1
ATOM 790 N N . SER A 1 104 ? 2.034 -1.428 -20.364 1.00 63.94 104 SER A N 1
ATOM 791 C CA . SER A 1 104 ? 1.532 -2.561 -19.590 1.00 63.94 104 SER A CA 1
ATOM 792 C C . SER A 1 104 ? 2.615 -2.999 -18.622 1.00 63.94 104 SER A C 1
ATOM 794 O O . SER A 1 104 ? 3.776 -3.103 -19.008 1.00 63.94 104 SER A O 1
ATOM 796 N N . SER A 1 105 ? 2.237 -3.284 -17.379 1.00 66.19 105 SER A N 1
ATOM 797 C CA . SER A 1 105 ? 3.153 -3.945 -16.454 1.00 66.19 105 SER A CA 1
ATOM 798 C C . SER A 1 105 ? 3.339 -5.430 -16.780 1.00 66.19 105 SER A C 1
ATOM 800 O O . SER A 1 105 ? 4.225 -6.070 -16.227 1.00 66.19 105 SER A O 1
ATOM 802 N N . ASP A 1 106 ? 2.501 -5.993 -17.661 1.00 68.38 106 ASP A N 1
ATOM 803 C CA . ASP A 1 106 ? 2.441 -7.423 -17.997 1.00 68.38 106 ASP A CA 1
ATOM 804 C C . ASP A 1 106 ? 2.393 -8.326 -16.749 1.00 68.38 106 ASP A C 1
ATOM 806 O O . ASP A 1 106 ? 3.054 -9.356 -16.644 1.00 68.38 106 ASP A O 1
ATOM 810 N N . GLY A 1 107 ? 1.635 -7.878 -15.742 1.00 69.56 107 GLY A N 1
ATOM 811 C CA . GLY A 1 107 ? 1.494 -8.569 -14.461 1.00 69.56 107 GLY A CA 1
ATOM 812 C C . GLY A 1 107 ? 2.627 -8.314 -13.464 1.00 69.56 107 GLY A C 1
ATOM 813 O O . GLY A 1 107 ? 2.529 -8.762 -12.321 1.00 69.56 107 GLY A O 1
ATOM 814 N N . VAL A 1 108 ? 3.671 -7.560 -13.832 1.00 73.00 108 VAL A N 1
ATOM 815 C CA . VAL A 1 108 ? 4.688 -7.110 -12.875 1.00 73.00 108 VAL A CA 1
ATOM 816 C C . VAL A 1 108 ? 4.053 -6.133 -11.887 1.00 73.00 108 VAL A C 1
ATOM 818 O O . VAL A 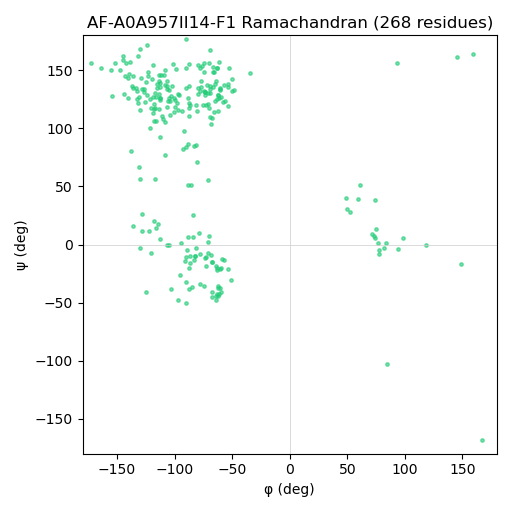1 108 ? 3.282 -5.246 -12.251 1.00 73.00 108 VAL A O 1
ATOM 821 N N . THR A 1 109 ? 4.365 -6.320 -10.611 1.00 71.75 109 THR A N 1
ATOM 822 C CA . THR A 1 109 ? 3.892 -5.474 -9.515 1.00 71.75 109 THR A CA 1
ATOM 823 C C . THR A 1 109 ? 5.095 -4.958 -8.740 1.00 71.75 109 THR A C 1
ATOM 825 O O . THR A 1 109 ? 6.039 -5.707 -8.495 1.00 71.75 109 THR A O 1
ATOM 828 N N . ILE A 1 110 ? 5.039 -3.691 -8.338 1.00 71.31 110 ILE A N 1
ATOM 829 C CA . ILE A 1 110 ? 6.020 -3.053 -7.461 1.00 71.31 110 ILE A CA 1
ATOM 830 C C . ILE A 1 110 ? 5.359 -2.840 -6.100 1.00 71.31 110 ILE A C 1
ATOM 832 O O . ILE A 1 110 ? 4.202 -2.430 -6.031 1.00 71.31 110 ILE A O 1
ATOM 836 N N . TYR A 1 111 ? 6.095 -3.113 -5.030 1.00 68.88 111 TYR A N 1
ATOM 837 C CA . TYR A 1 111 ? 5.730 -2.739 -3.668 1.00 68.88 111 TYR A CA 1
ATOM 838 C C . TYR A 1 111 ? 6.970 -2.186 -2.961 1.00 68.88 111 TYR A C 1
ATOM 840 O O . TYR A 1 111 ? 8.093 -2.616 -3.236 1.00 68.88 111 TYR A O 1
ATOM 848 N N . GLY A 1 112 ? 6.774 -1.199 -2.088 1.00 65.88 112 GLY A N 1
ATOM 849 C CA . GLY A 1 112 ? 7.853 -0.632 -1.283 1.00 65.88 112 GLY A CA 1
ATOM 850 C C . GLY A 1 112 ? 8.166 -1.526 -0.088 1.00 65.88 112 GLY A C 1
ATOM 851 O O . GLY A 1 112 ? 7.258 -1.972 0.602 1.00 65.88 112 GLY A O 1
ATOM 852 N N . LEU A 1 113 ? 9.446 -1.777 0.186 1.00 66.56 113 LEU A N 1
ATOM 853 C CA . LEU A 1 113 ? 9.882 -2.432 1.421 1.00 66.56 113 LEU A CA 1
ATOM 854 C C . LEU A 1 113 ? 10.666 -1.452 2.291 1.00 66.56 113 LEU A C 1
ATOM 856 O O . LEU A 1 113 ? 11.544 -0.746 1.800 1.00 66.56 113 LEU A O 1
ATOM 860 N N . GLY A 1 114 ? 10.368 -1.440 3.590 1.00 70.44 114 GLY A N 1
ATOM 861 C CA . GLY A 1 114 ? 10.938 -0.480 4.532 1.00 70.44 114 GLY A CA 1
ATOM 862 C C . GLY A 1 114 ? 10.145 0.816 4.512 1.00 70.44 114 GLY A C 1
ATOM 863 O O . GLY A 1 114 ? 9.061 0.841 5.082 1.00 70.44 114 GLY A O 1
ATOM 864 N N . ASN A 1 115 ? 10.664 1.853 3.846 1.00 77.25 115 ASN A N 1
ATOM 865 C CA . ASN A 1 115 ? 10.033 3.172 3.752 1.00 77.25 115 ASN A CA 1
ATOM 866 C C . ASN A 1 115 ? 9.575 3.465 2.318 1.00 77.25 115 ASN A C 1
ATOM 868 O O . ASN A 1 115 ? 10.382 3.441 1.390 1.00 77.25 115 ASN A O 1
ATOM 872 N N . LEU A 1 116 ? 8.300 3.802 2.151 1.00 81.50 116 LEU A N 1
ATOM 873 C CA . LEU A 1 116 ? 7.693 4.208 0.889 1.00 81.50 116 LEU A CA 1
ATOM 874 C C . LEU A 1 116 ? 7.297 5.691 0.973 1.00 81.50 116 LEU A C 1
ATOM 876 O O . LEU A 1 116 ? 6.205 5.989 1.462 1.00 81.50 116 LEU A O 1
ATOM 880 N N . PRO A 1 117 ? 8.172 6.625 0.553 1.00 80.06 117 PRO A N 1
ATOM 881 C CA . PRO A 1 117 ? 7.818 8.035 0.460 1.00 80.06 117 PRO A CA 1
ATOM 882 C C . PRO A 1 117 ? 6.858 8.260 -0.711 1.00 80.06 117 PRO A C 1
ATOM 884 O O . PRO A 1 117 ? 7.041 7.704 -1.795 1.00 80.06 117 PRO A O 1
ATOM 887 N N . MET A 1 118 ? 5.835 9.072 -0.481 1.00 81.25 118 MET A N 1
ATOM 888 C CA . MET A 1 118 ? 4.750 9.352 -1.411 1.00 81.25 118 MET A CA 1
ATOM 889 C C . MET A 1 118 ? 4.401 10.840 -1.397 1.00 81.25 118 MET A C 1
ATOM 891 O O . MET A 1 118 ? 4.670 11.560 -0.439 1.00 81.25 118 MET A O 1
ATOM 895 N N . ASN A 1 119 ? 3.792 11.301 -2.483 1.00 78.38 119 ASN A N 1
ATOM 896 C CA . ASN A 1 119 ? 3.258 12.650 -2.589 1.00 78.38 119 ASN A CA 1
ATOM 897 C C . ASN A 1 119 ? 1.876 12.574 -3.251 1.00 78.38 119 ASN A C 1
ATOM 899 O O . ASN A 1 119 ? 1.705 11.847 -4.235 1.00 78.38 119 ASN A O 1
ATOM 903 N N . SER A 1 120 ? 0.893 13.289 -2.702 1.00 77.31 120 SER A N 1
ATOM 904 C CA . SER A 1 120 ? -0.432 13.454 -3.298 1.00 77.31 120 SER A CA 1
ATOM 905 C C . SER A 1 120 ? -0.652 14.904 -3.712 1.00 77.31 120 SER A C 1
ATOM 907 O O . SER A 1 120 ? -0.495 15.830 -2.923 1.00 77.31 120 SER A O 1
ATOM 909 N N . ASN A 1 121 ? -1.073 15.098 -4.961 1.00 75.00 121 ASN A N 1
ATOM 910 C CA . ASN A 1 121 ? -1.456 16.404 -5.508 1.00 75.00 121 ASN A CA 1
ATOM 911 C C . ASN A 1 121 ? -2.935 16.460 -5.912 1.00 75.00 121 ASN A C 1
ATOM 913 O O . ASN A 1 121 ? -3.345 17.356 -6.653 1.00 75.00 121 ASN A O 1
ATOM 917 N N . PHE A 1 122 ? -3.736 15.488 -5.472 1.00 72.25 122 PHE A N 1
ATOM 918 C CA . PHE A 1 122 ? -5.147 15.371 -5.825 1.00 72.25 122 PHE A CA 1
ATOM 919 C C . PHE A 1 122 ? -5.956 14.934 -4.606 1.00 72.25 122 PHE A C 1
ATOM 921 O O . PHE A 1 122 ? -5.510 14.078 -3.852 1.00 72.25 122 PHE A O 1
ATOM 928 N N . ASP A 1 123 ? -7.173 15.460 -4.480 1.00 72.81 123 ASP A N 1
ATOM 929 C CA . ASP A 1 123 ? -8.093 15.149 -3.378 1.00 72.81 123 ASP A CA 1
ATOM 930 C C . ASP A 1 123 ? -8.914 13.875 -3.672 1.00 72.81 123 ASP A C 1
ATOM 932 O O . ASP A 1 123 ? -10.146 13.899 -3.679 1.00 72.81 123 ASP A O 1
ATOM 936 N N . ASN A 1 124 ? -8.243 12.778 -4.038 1.00 79.62 124 ASN A N 1
ATOM 937 C CA . ASN A 1 124 ? -8.893 11.493 -4.292 1.00 79.62 124 ASN A CA 1
ATOM 938 C C . ASN A 1 124 ? -8.198 10.373 -3.511 1.00 79.62 124 ASN A C 1
ATOM 940 O O . ASN A 1 124 ? -6.965 10.328 -3.503 1.00 79.62 124 ASN A O 1
ATOM 944 N N . PRO A 1 125 ? -8.958 9.391 -2.991 1.00 86.12 125 PRO A N 1
ATOM 945 C CA . PRO A 1 125 ? -8.364 8.222 -2.371 1.00 86.12 125 PRO A CA 1
ATOM 946 C C . PRO A 1 125 ? -7.491 7.437 -3.350 1.00 86.12 125 PRO A C 1
ATOM 948 O O . PRO A 1 125 ? -7.918 7.124 -4.468 1.00 86.12 125 PRO A O 1
ATOM 951 N N . VAL A 1 126 ? -6.301 7.066 -2.891 1.00 87.12 126 VAL A N 1
ATOM 952 C CA . VAL A 1 126 ? -5.349 6.220 -3.614 1.00 87.12 126 VAL A CA 1
ATOM 953 C C . VAL A 1 126 ? -5.199 4.879 -2.910 1.00 87.12 126 VAL A C 1
ATOM 955 O O . VAL A 1 126 ? -5.131 4.818 -1.684 1.00 87.12 126 VAL A O 1
ATOM 958 N N . ASP A 1 127 ? -5.138 3.807 -3.697 1.00 90.31 127 ASP A N 1
ATOM 959 C CA . ASP A 1 127 ? -4.889 2.455 -3.202 1.00 90.31 127 ASP A CA 1
ATOM 960 C C . ASP A 1 127 ? -3.417 2.106 -3.433 1.00 90.31 127 ASP A C 1
ATOM 962 O O . ASP A 1 127 ? -2.938 2.084 -4.569 1.00 90.31 127 ASP A O 1
ATOM 966 N N . ILE A 1 128 ? -2.694 1.854 -2.346 1.00 87.94 128 ILE A N 1
ATOM 967 C CA . ILE A 1 128 ? -1.242 1.694 -2.339 1.00 87.94 128 ILE A CA 1
ATOM 968 C C . ILE A 1 128 ? -0.911 0.279 -1.849 1.00 87.94 128 ILE A C 1
ATOM 970 O O . ILE A 1 128 ? -1.151 -0.031 -0.677 1.00 87.94 128 ILE A O 1
ATOM 974 N N . PRO A 1 129 ? -0.361 -0.603 -2.703 1.00 88.38 129 PRO A N 1
ATOM 975 C CA . PRO A 1 129 ? 0.103 -1.910 -2.262 1.00 88.38 129 PRO A CA 1
ATOM 976 C C . PRO A 1 129 ? 1.351 -1.741 -1.389 1.00 88.38 129 PRO A C 1
ATOM 978 O O . PRO A 1 129 ? 2.386 -1.257 -1.849 1.00 88.38 129 PRO A O 1
ATOM 981 N N . LEU A 1 130 ? 1.255 -2.155 -0.128 1.00 87.00 130 LEU A N 1
ATOM 982 C CA . LEU A 1 130 ? 2.330 -1.998 0.847 1.00 87.00 130 LEU A CA 1
ATOM 983 C C . LEU A 1 130 ? 3.271 -3.198 0.845 1.00 87.00 130 LEU A C 1
ATOM 985 O O . LEU A 1 130 ? 4.482 -3.035 0.753 1.00 87.00 130 LEU A O 1
ATOM 989 N N . ILE A 1 131 ? 2.730 -4.414 0.930 1.00 85.62 131 ILE A N 1
ATOM 990 C CA . ILE A 1 131 ? 3.542 -5.632 0.944 1.00 85.62 131 ILE A CA 1
ATOM 991 C C . ILE A 1 131 ? 2.745 -6.842 0.453 1.00 85.62 131 ILE A C 1
ATOM 993 O O . ILE A 1 131 ? 1.532 -6.922 0.645 1.00 85.62 131 ILE A O 1
ATOM 997 N N . TYR A 1 132 ? 3.434 -7.806 -0.159 1.00 85.81 132 TYR A N 1
ATOM 998 C CA . TYR A 1 132 ? 2.902 -9.153 -0.337 1.00 85.81 132 TYR A CA 1
ATOM 999 C C . TYR A 1 132 ? 2.915 -9.931 0.987 1.00 85.81 132 TYR A C 1
ATOM 1001 O O . TYR A 1 132 ? 3.938 -10.003 1.665 1.00 85.81 132 TYR A O 1
ATOM 1009 N N . VAL A 1 133 ? 1.794 -10.562 1.319 1.00 86.88 133 VAL A N 1
ATOM 1010 C CA . VAL A 1 133 ? 1.598 -11.362 2.528 1.00 86.88 133 VAL A CA 1
ATOM 1011 C C . VAL A 1 133 ? 1.298 -12.804 2.122 1.00 86.88 133 VAL A C 1
ATOM 1013 O O . VAL A 1 133 ? 0.349 -13.074 1.387 1.00 86.88 133 VAL A O 1
ATOM 1016 N N . SER A 1 134 ? 2.141 -13.732 2.578 1.00 84.31 134 SER A N 1
ATOM 1017 C CA . SER A 1 134 ? 2.018 -15.176 2.322 1.00 84.31 134 SER A CA 1
ATOM 1018 C C . SER A 1 134 ? 0.975 -15.822 3.251 1.00 84.31 134 SER A C 1
ATOM 1020 O O . SER A 1 134 ? 0.803 -15.335 4.371 1.00 84.31 134 SER A O 1
ATOM 1022 N N . PRO A 1 135 ? 0.339 -16.952 2.872 1.00 83.12 135 PRO A N 1
ATOM 1023 C CA . PRO A 1 135 ? -0.437 -17.777 3.806 1.00 83.12 135 PRO A CA 1
ATOM 1024 C C . PRO A 1 135 ? 0.319 -18.154 5.088 1.00 83.12 135 PRO A C 1
ATOM 1026 O O . PRO A 1 135 ? -0.284 -18.288 6.144 1.00 83.12 135 PRO A O 1
ATOM 1029 N N . ASP A 1 136 ? 1.646 -18.292 5.033 1.00 83.69 136 ASP A N 1
ATOM 1030 C CA . ASP A 1 136 ? 2.453 -18.641 6.215 1.00 83.69 136 ASP A CA 1
ATOM 1031 C C . ASP A 1 136 ? 2.501 -17.517 7.270 1.00 83.69 136 ASP A C 1
ATOM 1033 O O . ASP A 1 136 ? 3.012 -17.707 8.375 1.00 83.69 136 ASP A O 1
ATOM 1037 N N . MET A 1 137 ? 1.990 -16.331 6.926 1.00 86.50 137 MET A N 1
ATOM 1038 C CA . MET A 1 137 ? 1.918 -15.169 7.808 1.00 86.50 137 MET A CA 1
ATOM 1039 C C . MET A 1 137 ? 0.576 -15.051 8.537 1.00 86.50 137 MET A C 1
ATOM 1041 O O . MET A 1 137 ? 0.407 -14.104 9.298 1.00 86.50 137 MET A O 1
ATOM 1045 N N . ILE A 1 138 ? -0.364 -15.985 8.333 1.00 87.69 138 ILE A N 1
ATOM 1046 C CA . ILE A 1 138 ? -1.645 -16.028 9.058 1.00 87.69 138 ILE A CA 1
ATOM 1047 C C . ILE A 1 138 ? -1.404 -15.916 10.571 1.00 87.69 138 ILE A C 1
ATOM 1049 O O . ILE A 1 138 ? -0.541 -16.595 11.130 1.00 87.69 138 ILE A O 1
ATOM 1053 N N . GLY A 1 139 ? -2.159 -15.030 11.226 1.00 86.38 139 GLY A N 1
ATOM 1054 C CA . GLY A 1 139 ? -2.059 -14.763 12.662 1.00 86.38 139 GLY A CA 1
ATOM 1055 C C . GLY A 1 139 ? -0.878 -13.880 13.084 1.00 86.38 139 GLY A C 1
ATOM 1056 O O . GLY A 1 139 ? -0.830 -13.467 14.242 1.00 86.38 139 GLY A O 1
ATOM 1057 N N . GLN A 1 140 ? 0.055 -13.551 12.184 1.00 88.75 140 GLN A N 1
ATOM 1058 C CA . GLN A 1 140 ? 1.113 -12.578 12.471 1.00 88.75 140 GLN A CA 1
ATOM 1059 C C . GLN A 1 140 ? 0.569 -11.146 12.424 1.00 88.75 140 GLN A C 1
ATOM 1061 O O . GLN A 1 140 ? -0.379 -10.849 11.694 1.00 88.75 140 GLN A O 1
ATOM 1066 N N . THR A 1 141 ? 1.211 -10.245 13.167 1.00 90.81 141 THR A N 1
ATOM 1067 C CA . THR A 1 141 ? 0.903 -8.810 13.143 1.00 90.81 141 THR A CA 1
ATOM 1068 C C . THR A 1 141 ? 1.909 -8.059 12.277 1.00 90.81 141 THR A C 1
ATOM 1070 O O . THR A 1 141 ? 3.120 -8.122 12.499 1.00 90.81 141 THR A O 1
ATOM 1073 N N . ILE A 1 142 ? 1.394 -7.301 11.315 1.00 90.69 142 ILE A N 1
ATOM 1074 C CA . ILE A 1 142 ? 2.137 -6.364 10.477 1.00 90.69 142 ILE A CA 1
ATOM 1075 C C . ILE A 1 142 ? 1.948 -4.970 11.077 1.00 90.69 142 ILE A C 1
ATOM 1077 O O . ILE A 1 142 ? 0.821 -4.499 11.210 1.00 90.69 142 ILE A O 1
ATOM 1081 N N . ASN A 1 143 ? 3.043 -4.308 11.443 1.00 92.00 143 ASN A N 1
ATOM 1082 C CA . ASN A 1 143 ? 3.008 -2.948 11.974 1.00 92.00 143 ASN A CA 1
ATOM 1083 C C . ASN A 1 143 ? 3.296 -1.947 10.860 1.00 92.00 143 ASN A C 1
ATOM 1085 O O . ASN A 1 143 ? 4.297 -2.071 10.153 1.00 92.00 143 ASN A O 1
ATOM 1089 N N . ILE A 1 144 ? 2.437 -0.941 10.727 1.00 92.31 144 ILE A N 1
ATOM 1090 C CA . ILE A 1 144 ? 2.542 0.078 9.685 1.00 92.31 144 ILE A CA 1
ATOM 1091 C C . ILE A 1 144 ? 2.550 1.450 10.343 1.00 92.31 144 ILE A C 1
ATOM 1093 O O . ILE A 1 144 ? 1.620 1.796 11.064 1.00 92.31 144 ILE A O 1
ATOM 1097 N N . SER A 1 145 ? 3.582 2.251 10.101 1.00 91.38 145 SER A N 1
ATOM 1098 C CA . SER A 1 145 ? 3.608 3.651 10.526 1.00 91.38 145 SER A CA 1
ATOM 1099 C C . SER A 1 145 ? 3.492 4.567 9.316 1.00 91.38 145 SER A C 1
ATOM 1101 O O . SER A 1 145 ? 3.975 4.245 8.232 1.00 91.38 145 SER A O 1
ATOM 1103 N N . MET A 1 146 ? 2.834 5.704 9.504 1.00 91.25 146 MET A N 1
ATOM 1104 C CA . MET A 1 146 ? 2.703 6.752 8.500 1.00 91.25 146 MET A CA 1
ATOM 1105 C C . MET A 1 146 ? 3.429 7.997 9.004 1.00 91.25 146 MET A C 1
ATOM 1107 O O . MET A 1 146 ? 3.278 8.354 10.169 1.00 91.25 146 MET A O 1
ATOM 1111 N N . PHE A 1 147 ? 4.222 8.640 8.159 1.00 89.12 147 PHE A N 1
ATOM 1112 C CA . PHE A 1 147 ? 4.887 9.904 8.457 1.00 89.12 147 PHE A CA 1
ATOM 1113 C C . PHE A 1 147 ? 4.145 11.051 7.782 1.00 89.12 147 PHE A C 1
ATOM 1115 O O . PHE A 1 147 ? 3.816 10.929 6.605 1.00 89.12 147 PHE A O 1
ATOM 1122 N N . ASP A 1 148 ? 3.961 12.149 8.517 1.00 82.50 148 ASP A N 1
ATOM 1123 C CA . ASP A 1 148 ? 3.621 13.471 7.968 1.00 82.50 148 ASP A CA 1
ATOM 1124 C C . ASP A 1 148 ? 2.299 13.540 7.190 1.00 82.50 148 ASP A C 1
ATOM 1126 O O . ASP A 1 148 ? 2.242 14.011 6.067 1.00 82.50 148 ASP A O 1
ATOM 1130 N N . SER A 1 149 ? 1.210 13.053 7.792 1.00 80.38 149 SER A N 1
ATOM 1131 C CA . SER A 1 149 ? -0.138 13.205 7.225 1.00 80.38 149 SER A CA 1
ATOM 1132 C C . SER A 1 149 ? -0.786 14.502 7.725 1.00 80.38 149 SER A C 1
ATOM 1134 O O . SER A 1 149 ? -1.518 14.483 8.731 1.00 80.38 149 SER A O 1
ATOM 1136 N N . ASP A 1 150 ? -0.504 15.639 7.096 1.00 70.25 150 ASP A N 1
ATOM 1137 C CA . ASP A 1 150 ? -0.973 16.950 7.565 1.00 70.25 150 ASP A CA 1
ATOM 1138 C C . ASP A 1 150 ? -1.751 17.765 6.521 1.00 70.25 150 ASP A C 1
ATOM 1140 O O . ASP A 1 150 ? -2.793 18.341 6.861 1.00 70.25 150 ASP A O 1
ATOM 1144 N N . SER A 1 151 ? -1.319 17.783 5.259 1.00 69.88 151 SER A N 1
ATOM 1145 C CA . SER A 1 151 ? -1.872 18.672 4.237 1.00 69.88 151 SER A CA 1
ATOM 1146 C C . SER A 1 151 ? -3.137 18.091 3.619 1.00 69.88 151 SER A C 1
ATOM 1148 O O . SER A 1 151 ? -3.117 17.442 2.581 1.00 69.88 151 SER A O 1
ATOM 1150 N N . GLY A 1 152 ? -4.276 18.319 4.276 1.00 77.25 152 GLY A N 1
ATOM 1151 C CA . GLY A 1 152 ? -5.605 18.010 3.737 1.00 77.25 152 GLY A CA 1
ATOM 1152 C C . GLY A 1 152 ? -6.008 16.534 3.788 1.00 77.25 152 GLY A C 1
ATOM 1153 O O . GLY A 1 152 ? -7.166 16.237 3.498 1.00 77.25 152 GLY A O 1
ATOM 1154 N N . ALA A 1 153 ? -5.110 15.646 4.221 1.00 86.31 153 ALA A N 1
ATOM 1155 C CA . ALA A 1 153 ? -5.400 14.235 4.430 1.00 86.31 153 ALA A CA 1
ATOM 1156 C C . ALA A 1 153 ? -6.609 14.027 5.351 1.00 86.31 153 ALA A C 1
ATOM 1158 O O . ALA A 1 153 ? -6.756 14.715 6.367 1.00 86.31 153 ALA A O 1
ATOM 1159 N N . GLN A 1 154 ? -7.474 13.075 5.005 1.00 87.56 154 GLN A N 1
ATOM 1160 C CA . GLN A 1 154 ? -8.700 12.794 5.749 1.00 87.56 154 GLN A CA 1
ATOM 1161 C C . GLN A 1 154 ? -8.721 11.357 6.278 1.00 87.56 154 GLN A C 1
ATOM 1163 O O . GLN A 1 154 ? -8.297 10.426 5.593 1.00 87.56 154 GLN A O 1
ATOM 1168 N N . PRO A 1 155 ? -9.245 11.131 7.496 1.00 89.19 155 PRO A N 1
ATOM 1169 C CA . PRO A 1 155 ? -9.621 9.791 7.912 1.00 89.19 155 PRO A CA 1
ATOM 1170 C C . PRO A 1 155 ? -10.863 9.300 7.133 1.00 89.19 155 PRO A C 1
ATOM 1172 O O . PRO A 1 155 ? -11.702 10.117 6.746 1.00 89.19 155 PRO A O 1
ATOM 1175 N N . PRO A 1 156 ? -11.068 7.976 7.012 1.00 93.12 156 PRO A N 1
ATOM 1176 C CA . PRO A 1 156 ? -10.250 6.918 7.602 1.00 93.12 156 PRO A CA 1
ATOM 1177 C C . PRO A 1 156 ? -9.066 6.480 6.731 1.00 93.12 156 PRO A C 1
ATOM 1179 O O . PRO A 1 156 ? -9.114 6.548 5.507 1.00 93.12 156 PRO A O 1
ATOM 1182 N N . VAL A 1 157 ? -8.033 5.938 7.382 1.00 94.12 157 VAL A N 1
ATOM 1183 C CA . VAL A 1 157 ? -7.001 5.128 6.713 1.00 94.12 157 VAL A CA 1
ATOM 1184 C C . VAL A 1 157 ? -7.493 3.686 6.698 1.00 94.12 157 VAL A C 1
ATOM 1186 O O . VAL A 1 157 ? -7.791 3.141 7.762 1.00 94.12 157 VAL A O 1
ATOM 1189 N N . ILE A 1 158 ? -7.618 3.075 5.519 1.00 96.25 158 ILE A N 1
ATOM 1190 C CA . ILE A 1 158 ? -8.254 1.759 5.382 1.00 96.25 158 ILE A CA 1
ATOM 1191 C C . ILE A 1 158 ? -7.230 0.746 4.894 1.00 96.25 158 ILE A C 1
ATOM 1193 O O . ILE A 1 158 ? -6.617 0.944 3.852 1.00 96.25 158 ILE A O 1
ATOM 1197 N N . PHE A 1 159 ? -7.088 -0.363 5.608 1.00 96.31 159 PHE A N 1
ATOM 1198 C CA . PHE A 1 159 ? -6.264 -1.491 5.195 1.00 96.31 159 PHE A CA 1
ATOM 1199 C C . PHE A 1 159 ? -7.148 -2.650 4.753 1.00 96.31 159 PHE A C 1
ATOM 1201 O O . PHE A 1 159 ? -8.110 -2.995 5.439 1.00 96.31 159 PHE A O 1
ATOM 1208 N N . TYR A 1 160 ? -6.818 -3.253 3.617 1.00 95.75 160 TYR A N 1
ATOM 1209 C CA . TYR A 1 160 ? -7.511 -4.423 3.086 1.00 95.75 160 TYR A CA 1
ATOM 1210 C C . TYR A 1 160 ? -6.521 -5.356 2.383 1.00 95.75 160 TYR A C 1
ATOM 1212 O O . TYR A 1 160 ? -5.435 -4.937 1.978 1.00 95.75 160 TYR A O 1
ATOM 1220 N N . PHE A 1 161 ? -6.889 -6.626 2.234 1.00 93.25 161 PHE A N 1
ATOM 1221 C CA . PHE A 1 161 ? -6.159 -7.554 1.376 1.00 93.25 161 PHE A CA 1
ATOM 1222 C C . PHE A 1 161 ? -6.840 -7.620 0.020 1.00 93.25 161 PHE A C 1
ATOM 1224 O O . PHE A 1 161 ? -8.036 -7.868 -0.052 1.00 93.25 161 PHE A O 1
ATOM 1231 N N . ASP A 1 162 ? -6.090 -7.441 -1.061 1.00 91.50 162 ASP A N 1
ATOM 1232 C CA . ASP A 1 162 ? -6.649 -7.452 -2.420 1.00 91.50 162 ASP A CA 1
ATOM 1233 C C . ASP A 1 162 ? -7.179 -8.824 -2.880 1.00 91.50 162 ASP A C 1
ATOM 1235 O O . ASP A 1 162 ? -7.898 -8.917 -3.875 1.00 91.50 162 ASP A O 1
ATOM 1239 N N . SER A 1 163 ? -6.815 -9.887 -2.164 1.00 88.56 163 SER A N 1
ATOM 1240 C CA . SER A 1 163 ? -7.313 -11.246 -2.364 1.00 88.56 163 SER A CA 1
ATOM 1241 C C . SER A 1 163 ? -8.573 -11.559 -1.554 1.00 88.56 163 SER A C 1
ATOM 1243 O O . SER A 1 163 ? -9.145 -12.637 -1.721 1.00 88.56 163 SER A O 1
ATOM 1245 N N . ILE A 1 164 ? -9.018 -10.627 -0.706 1.00 89.44 164 ILE A N 1
ATOM 1246 C CA . ILE A 1 164 ? -10.267 -10.695 0.053 1.00 89.44 164 ILE A CA 1
ATOM 1247 C C . ILE A 1 164 ? -11.221 -9.621 -0.489 1.00 89.44 164 ILE A C 1
ATOM 1249 O O . ILE A 1 164 ? -10.795 -8.560 -0.942 1.00 89.44 164 ILE A O 1
ATOM 1253 N N . ALA A 1 165 ? -12.528 -9.899 -0.498 1.00 90.19 165 ALA A N 1
ATOM 1254 C CA . ALA A 1 165 ? -13.502 -8.962 -1.042 1.00 90.19 165 ALA A CA 1
ATOM 1255 C C . ALA A 1 165 ? -13.494 -7.630 -0.272 1.00 90.19 165 ALA A C 1
ATOM 1257 O O . ALA A 1 165 ? -13.693 -7.596 0.943 1.00 90.19 165 ALA A O 1
ATOM 1258 N N . PHE A 1 166 ? -13.322 -6.533 -1.011 1.00 92.94 166 PHE A N 1
ATOM 1259 C CA . PHE A 1 166 ? -13.363 -5.164 -0.510 1.00 92.94 166 PHE A CA 1
ATOM 1260 C C . PHE A 1 166 ? -14.244 -4.308 -1.419 1.00 92.94 166 PHE A C 1
ATOM 1262 O O . PHE A 1 166 ? -14.011 -4.235 -2.628 1.00 92.94 166 PHE A O 1
ATOM 1269 N N . THR A 1 167 ? -15.244 -3.643 -0.837 1.00 94.12 167 THR A N 1
ATOM 1270 C CA . THR A 1 167 ? -16.176 -2.792 -1.585 1.00 94.12 167 THR A CA 1
ATOM 1271 C C . THR A 1 167 ? -16.133 -1.362 -1.044 1.00 94.12 167 THR A C 1
ATOM 1273 O O . THR A 1 167 ? -16.769 -1.082 -0.022 1.00 94.12 167 THR A O 1
ATOM 1276 N N . PRO A 1 168 ? -15.421 -0.428 -1.707 1.00 93.44 168 PRO A N 1
ATOM 1277 C CA . PRO A 1 168 ? -15.370 0.962 -1.268 1.00 93.44 168 PRO A CA 1
ATOM 1278 C C . PRO A 1 168 ? -16.757 1.608 -1.362 1.00 93.44 168 PRO A C 1
ATOM 1280 O O . PRO A 1 168 ? -17.509 1.388 -2.313 1.00 93.44 168 PRO A O 1
ATOM 1283 N N . ALA A 1 169 ? -17.093 2.439 -0.380 1.00 93.50 169 ALA A N 1
ATOM 1284 C CA . ALA A 1 169 ? -18.386 3.101 -0.297 1.00 93.50 169 ALA A CA 1
ATOM 1285 C C . ALA A 1 169 ? -18.266 4.438 0.436 1.00 93.50 169 ALA A C 1
ATOM 1287 O O . ALA A 1 169 ? -17.381 4.640 1.262 1.00 93.50 169 ALA A O 1
ATOM 1288 N N . ASN A 1 170 ? -19.198 5.352 0.169 1.00 90.94 170 ASN A N 1
ATOM 1289 C CA . ASN A 1 170 ? -19.257 6.637 0.864 1.00 90.94 170 ASN A CA 1
ATOM 1290 C C . ASN A 1 170 ? -19.942 6.481 2.238 1.00 90.94 170 ASN A C 1
ATOM 1292 O O . ASN A 1 170 ? -21.092 6.879 2.429 1.00 90.94 170 ASN A O 1
ATOM 1296 N N . THR A 1 171 ? -19.250 5.822 3.167 1.00 91.12 171 THR A N 1
ATOM 1297 C CA . THR A 1 171 ? -19.660 5.591 4.561 1.00 91.12 171 THR A CA 1
ATOM 1298 C C . THR A 1 171 ? -18.589 6.136 5.508 1.00 91.12 171 THR A C 1
ATOM 1300 O O . THR A 1 171 ? -17.493 6.481 5.076 1.00 91.12 171 THR A O 1
ATOM 1303 N N . SER A 1 172 ? -18.853 6.175 6.818 1.00 90.50 172 SER A N 1
ATOM 1304 C CA . SER A 1 172 ? -17.832 6.569 7.806 1.00 90.50 172 SER A CA 1
ATOM 1305 C C . SER A 1 172 ? -16.624 5.625 7.858 1.00 90.50 172 SER A C 1
ATOM 1307 O O . SER A 1 172 ? -15.570 6.030 8.335 1.00 90.50 172 SER A O 1
ATOM 1309 N N . LEU A 1 173 ? -16.783 4.379 7.398 1.00 90.88 173 LEU A N 1
ATOM 1310 C CA . LEU A 1 173 ? -15.709 3.387 7.286 1.00 90.88 173 LEU A CA 1
ATOM 1311 C C . LEU A 1 173 ? -14.948 3.505 5.955 1.00 90.88 173 LEU A C 1
ATOM 1313 O O . LEU A 1 173 ? -13.871 2.938 5.820 1.00 90.88 173 LEU A O 1
ATOM 1317 N N . GLY A 1 174 ? -15.515 4.206 4.967 1.00 92.12 174 GLY A N 1
ATOM 1318 C CA . GLY A 1 174 ? -15.016 4.261 3.590 1.00 92.12 174 GLY A CA 1
ATOM 1319 C C . GLY A 1 174 ? -15.266 2.990 2.762 1.00 92.12 174 GLY A C 1
ATOM 1320 O O . GLY A 1 174 ? -14.827 2.905 1.614 1.00 92.12 174 GLY A O 1
ATOM 1321 N N . TYR A 1 175 ? -15.998 2.014 3.309 1.00 94.00 175 TYR A N 1
ATOM 1322 C CA . TYR A 1 175 ? -16.412 0.778 2.639 1.00 94.00 175 TYR A CA 1
ATOM 1323 C C . TYR A 1 175 ? -17.813 0.319 3.081 1.00 94.00 175 TYR A C 1
ATOM 1325 O O . TYR A 1 175 ? -18.349 0.800 4.086 1.00 94.00 175 TYR A O 1
ATOM 1333 N N . ASP A 1 176 ? -18.443 -0.566 2.299 1.00 93.31 176 ASP A N 1
ATOM 1334 C CA . ASP A 1 176 ? -19.711 -1.218 2.660 1.00 93.31 176 ASP A CA 1
ATOM 1335 C C . ASP A 1 176 ? -19.414 -2.488 3.475 1.00 93.31 176 ASP A C 1
ATOM 1337 O O . ASP A 1 176 ? -18.905 -3.457 2.903 1.00 93.31 176 ASP A O 1
ATOM 1341 N N . PRO A 1 177 ? -19.729 -2.523 4.785 1.00 89.19 177 PRO A N 1
ATOM 1342 C CA . PRO A 1 177 ? -19.449 -3.683 5.630 1.00 89.19 177 PRO A CA 1
ATOM 1343 C C . PRO A 1 177 ? -20.287 -4.918 5.267 1.00 89.19 177 PRO A C 1
ATOM 1345 O O . PRO A 1 177 ? -19.951 -6.016 5.685 1.00 89.19 177 PRO A O 1
ATOM 1348 N N . ASN A 1 178 ? -21.368 -4.780 4.487 1.00 88.62 178 ASN A N 1
ATOM 1349 C CA . ASN A 1 178 ? -22.163 -5.931 4.038 1.00 88.62 178 ASN A CA 1
ATOM 1350 C C . ASN A 1 178 ? -21.621 -6.567 2.748 1.00 88.62 178 ASN A C 1
ATOM 1352 O O . ASN A 1 178 ? -22.130 -7.601 2.318 1.00 88.62 178 ASN A O 1
ATOM 1356 N N . GLN A 1 179 ? -20.657 -5.915 2.092 1.00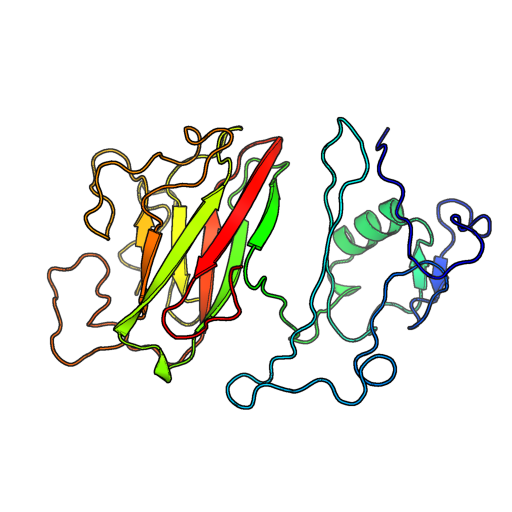 88.44 179 GLN A N 1
ATOM 1357 C CA . GLN A 1 179 ? -20.041 -6.353 0.832 1.00 88.44 179 GLN A CA 1
ATOM 1358 C C . GLN A 1 179 ? -18.508 -6.377 0.919 1.00 88.44 179 GLN A C 1
ATOM 1360 O O . GLN A 1 179 ? -17.824 -6.460 -0.101 1.00 88.44 179 GLN A O 1
ATOM 1365 N N . THR A 1 180 ? -17.971 -6.246 2.128 1.00 89.25 180 THR A N 1
ATOM 1366 C CA . THR A 1 180 ? -16.543 -6.299 2.424 1.00 89.25 180 THR A CA 1
ATOM 1367 C C . THR A 1 180 ? -16.346 -7.435 3.404 1.00 89.25 180 THR A C 1
ATOM 1369 O O . THR A 1 180 ? -16.899 -7.391 4.499 1.00 89.25 180 THR A O 1
ATOM 1372 N N . ASP A 1 181 ? -15.584 -8.444 2.995 1.00 87.00 181 ASP A N 1
ATOM 1373 C CA . ASP A 1 181 ? -15.337 -9.623 3.824 1.00 87.00 181 ASP A CA 1
ATOM 1374 C C . ASP A 1 181 ? -14.294 -9.309 4.904 1.00 87.00 181 ASP A C 1
ATOM 1376 O O . ASP A 1 181 ? -14.393 -9.813 6.017 1.00 87.00 181 ASP A O 1
ATOM 1380 N N . TRP A 1 182 ? -13.318 -8.445 4.591 1.00 90.81 182 TRP A N 1
ATOM 1381 C CA . TRP A 1 182 ? -12.303 -8.006 5.546 1.00 90.81 182 TRP A CA 1
ATOM 1382 C C . TRP A 1 182 ? -11.721 -6.638 5.186 1.00 90.81 182 TRP A C 1
ATOM 1384 O O . TRP A 1 182 ? -11.242 -6.429 4.070 1.00 90.81 182 TRP A O 1
ATOM 1394 N N . ALA A 1 183 ? -11.724 -5.715 6.149 1.00 93.75 183 ALA A N 1
ATOM 1395 C CA . ALA A 1 183 ? -10.981 -4.459 6.096 1.00 93.75 183 ALA A CA 1
ATOM 1396 C C . ALA A 1 183 ? -10.874 -3.833 7.494 1.00 93.75 183 ALA A C 1
ATOM 1398 O O . ALA A 1 183 ? -11.770 -3.972 8.327 1.00 93.75 183 ALA A O 1
ATOM 1399 N N . MET A 1 184 ? -9.816 -3.061 7.730 1.00 94.12 184 MET A N 1
ATOM 1400 C CA . MET A 1 184 ? -9.610 -2.304 8.966 1.00 94.12 184 MET A CA 1
ATOM 1401 C C . MET A 1 184 ? -9.592 -0.808 8.653 1.00 94.12 184 MET A C 1
ATOM 1403 O O . MET A 1 184 ? -8.721 -0.347 7.922 1.00 94.12 184 MET A O 1
ATOM 1407 N N . ALA A 1 185 ? -10.538 -0.045 9.205 1.00 94.62 185 ALA A N 1
ATOM 1408 C CA . ALA A 1 185 ? -10.577 1.412 9.076 1.00 94.62 185 ALA A CA 1
ATOM 1409 C C . ALA A 1 185 ? -10.099 2.080 10.371 1.00 94.62 185 ALA A C 1
ATOM 1411 O O . ALA A 1 185 ? -10.671 1.864 11.437 1.00 94.62 185 ALA A O 1
ATOM 1412 N N . PHE A 1 186 ? -9.079 2.925 10.262 1.00 94.38 186 PHE A N 1
ATOM 1413 C CA . PHE A 1 186 ? -8.470 3.653 11.372 1.00 94.38 186 PHE A CA 1
ATOM 1414 C C . PHE A 1 186 ? -8.815 5.139 11.327 1.00 94.38 186 PHE A C 1
ATOM 1416 O O . PHE A 1 186 ? -8.990 5.727 10.258 1.00 94.38 186 PHE A O 1
ATOM 1423 N N . GLY A 1 187 ? -8.878 5.777 12.496 1.00 91.44 187 GLY A N 1
ATOM 1424 C CA . GLY A 1 187 ? -9.160 7.205 12.620 1.00 91.44 187 GLY A CA 1
ATOM 1425 C C . GLY A 1 187 ? -10.628 7.575 12.396 1.00 91.44 187 GLY A C 1
ATOM 1426 O O . GLY A 1 187 ? -10.941 8.763 12.274 1.00 91.44 187 GLY A O 1
ATOM 1427 N N . VAL A 1 188 ? -11.539 6.596 12.384 1.00 92.19 188 VAL A N 1
ATOM 1428 C CA . VAL A 1 188 ? -12.984 6.815 12.226 1.00 92.19 188 VAL A CA 1
ATOM 1429 C C . VAL A 1 188 ? -13.509 7.691 13.373 1.00 92.19 188 VAL A C 1
ATOM 1431 O O . VAL A 1 188 ? -13.137 7.556 14.544 1.00 92.19 188 VAL A O 1
ATOM 1434 N N . SER A 1 189 ? -14.333 8.691 13.057 1.00 87.56 189 SER A N 1
ATOM 1435 C CA . SER A 1 189 ? -14.874 9.602 14.075 1.00 87.56 189 SER A CA 1
ATOM 1436 C C . SER A 1 189 ? -15.879 8.889 14.980 1.00 87.56 189 SER A C 1
ATOM 1438 O O . SER A 1 189 ? -16.797 8.229 14.501 1.00 87.56 189 SER A O 1
ATOM 1440 N N . GLY A 1 190 ? -15.710 9.028 16.298 1.00 85.19 190 GLY A N 1
ATOM 1441 C CA . GLY A 1 190 ? -16.611 8.436 17.292 1.00 85.19 190 GLY A CA 1
ATOM 1442 C C . GLY A 1 190 ? -16.497 6.917 17.467 1.00 85.19 190 GLY A C 1
ATOM 1443 O O . GLY A 1 190 ? -17.303 6.349 18.200 1.00 85.19 190 GLY A O 1
ATOM 1444 N N . GLN A 1 191 ? -15.512 6.269 16.838 1.00 86.19 191 GLN A N 1
ATOM 1445 C CA . GLN A 1 191 ? -15.223 4.843 16.997 1.00 86.19 191 GLN A CA 1
ATOM 1446 C C . GLN A 1 191 ? -13.771 4.649 17.467 1.00 86.19 191 GLN A C 1
ATOM 1448 O O . GLN A 1 191 ? -12.912 5.461 17.105 1.00 86.19 191 GLN A O 1
ATOM 1453 N N . PRO A 1 192 ? -13.494 3.642 18.316 1.00 87.38 192 PRO A N 1
ATOM 1454 C CA . PRO A 1 192 ? -12.123 3.242 18.612 1.00 87.38 192 PRO A CA 1
ATOM 1455 C C . PRO A 1 192 ? -11.470 2.644 17.361 1.00 87.38 192 PRO A C 1
ATOM 1457 O O . PRO A 1 192 ? -12.167 2.087 16.511 1.00 87.38 192 PRO A O 1
ATOM 1460 N N . ASP A 1 193 ? -10.145 2.740 17.265 1.00 91.62 193 ASP A N 1
ATOM 1461 C CA . ASP A 1 193 ? -9.419 2.032 16.214 1.00 91.62 193 ASP A CA 1
ATOM 1462 C C . ASP A 1 193 ? -9.542 0.509 16.429 1.00 91.62 193 ASP A C 1
ATOM 1464 O O . ASP A 1 193 ? -9.635 0.052 17.576 1.00 91.62 193 ASP A O 1
ATOM 1468 N N . PRO A 1 194 ? -9.544 -0.290 15.347 1.00 90.56 194 PRO A N 1
ATOM 1469 C CA . PRO A 1 194 ? -9.767 -1.736 15.415 1.00 90.56 194 PRO A CA 1
ATOM 1470 C C . PRO A 1 194 ? -8.683 -2.497 16.193 1.00 90.56 194 PRO A C 1
ATOM 1472 O O . PRO A 1 194 ? -8.936 -3.598 16.666 1.00 90.56 194 PRO A O 1
ATOM 1475 N N . ASP A 1 195 ? -7.505 -1.904 16.397 1.00 90.06 195 ASP A N 1
ATOM 1476 C CA . ASP A 1 195 ? -6.437 -2.463 17.236 1.00 90.06 195 ASP A CA 1
ATOM 1477 C C . ASP A 1 195 ? -6.529 -2.059 18.721 1.00 90.06 195 ASP A C 1
ATOM 1479 O O . ASP A 1 195 ? -5.628 -2.340 19.514 1.00 90.06 195 ASP A O 1
ATOM 1483 N N . GLY A 1 196 ? -7.608 -1.379 19.118 1.00 88.12 196 GLY A N 1
ATOM 1484 C CA . GLY A 1 196 ? -7.862 -0.957 20.495 1.00 88.12 196 GLY A CA 1
ATOM 1485 C C . GLY A 1 196 ? -7.051 0.260 20.953 1.00 88.12 196 GLY A C 1
ATOM 1486 O O . GLY A 1 196 ? -7.202 0.701 22.098 1.00 88.12 196 GLY A O 1
ATOM 1487 N N . ILE A 1 197 ? -6.216 0.842 20.088 1.00 89.44 197 ILE A N 1
ATOM 1488 C CA . ILE A 1 197 ? -5.463 2.057 20.400 1.00 89.44 197 ILE A CA 1
ATOM 1489 C C . ILE A 1 197 ? -6.389 3.279 20.318 1.00 89.44 197 ILE A C 1
ATOM 1491 O O . ILE A 1 197 ? -7.191 3.434 19.405 1.00 89.44 197 ILE A O 1
ATOM 1495 N N . THR A 1 198 ? -6.290 4.182 21.298 1.00 84.31 198 THR A N 1
ATOM 1496 C CA . THR A 1 198 ? -7.178 5.363 21.402 1.00 84.31 198 THR A CA 1
ATOM 1497 C C . THR A 1 198 ? -6.444 6.701 21.364 1.00 84.31 198 THR A C 1
ATOM 1499 O O . THR A 1 198 ? -7.079 7.753 21.311 1.00 84.31 198 THR A O 1
ATOM 1502 N N . THR A 1 199 ? -5.111 6.683 21.388 1.00 85.12 199 THR A N 1
ATOM 1503 C CA . THR A 1 199 ? -4.261 7.879 21.518 1.00 85.12 199 THR A CA 1
ATOM 1504 C C . THR A 1 199 ? -3.545 8.271 20.229 1.00 85.12 199 THR A C 1
ATOM 1506 O O . THR A 1 199 ? -2.797 9.244 20.228 1.00 85.12 199 THR A O 1
ATOM 1509 N N . ARG A 1 200 ? -3.747 7.516 19.148 1.00 88.75 200 ARG A N 1
ATOM 1510 C CA . ARG A 1 200 ? -3.072 7.714 17.866 1.00 88.75 200 ARG A CA 1
ATOM 1511 C C . ARG A 1 200 ? -3.467 9.055 17.235 1.00 88.75 200 ARG A C 1
ATOM 1513 O O . ARG A 1 200 ? -4.645 9.425 17.244 1.00 88.75 200 ARG A O 1
ATOM 1520 N N . CYS A 1 201 ? -2.499 9.775 16.665 1.00 88.06 201 CYS A N 1
ATOM 1521 C CA . CYS A 1 201 ? -2.810 10.941 15.836 1.00 88.06 201 CYS A CA 1
ATOM 1522 C C . CYS A 1 201 ? -3.537 10.495 14.551 1.00 88.06 201 CYS A C 1
ATOM 1524 O O . CYS A 1 201 ? -3.344 9.384 14.061 1.00 88.06 201 CYS A O 1
ATOM 1526 N N . ARG A 1 202 ? -4.427 11.331 14.014 1.00 87.94 202 ARG A N 1
ATOM 1527 C CA . ARG A 1 202 ? -5.250 10.985 12.841 1.00 87.94 202 ARG A CA 1
ATOM 1528 C C . ARG A 1 202 ? -4.677 11.619 11.577 1.00 87.94 202 ARG A C 1
ATOM 1530 O O . ARG A 1 202 ? -4.045 12.671 11.672 1.00 87.94 202 ARG A O 1
ATOM 1537 N N . ALA A 1 203 ? -4.962 11.034 10.413 1.00 87.50 203 ALA A N 1
ATOM 1538 C CA . ALA A 1 203 ? -4.689 11.675 9.126 1.00 87.50 203 ALA A CA 1
ATOM 1539 C C . ALA A 1 203 ? -5.207 13.130 9.127 1.00 87.50 203 ALA A C 1
ATOM 1541 O O . ALA A 1 203 ? -6.300 13.394 9.635 1.00 87.50 203 ALA A O 1
ATOM 1542 N N . GLY A 1 204 ? -4.375 14.067 8.667 1.00 85.00 204 GLY A N 1
ATOM 1543 C CA . GLY A 1 204 ? -4.612 15.516 8.738 1.00 85.00 204 GLY A CA 1
ATOM 1544 C C . GLY A 1 204 ? -4.217 16.178 10.068 1.00 85.00 204 GLY A C 1
ATOM 1545 O O . GLY A 1 204 ? -4.420 17.376 10.253 1.00 85.00 204 GLY A O 1
ATOM 1546 N N . SER A 1 205 ? -3.679 15.421 11.031 1.00 86.00 205 SER A N 1
ATOM 1547 C CA . SER A 1 205 ? -3.273 15.926 12.355 1.00 86.00 205 SER A CA 1
ATOM 1548 C C . SER A 1 205 ? -1.917 15.399 12.837 1.00 86.00 205 SER A C 1
ATOM 1550 O O . SER A 1 205 ? -1.591 15.528 14.020 1.00 86.00 205 SER A O 1
ATOM 1552 N N . CYS A 1 206 ? -1.111 14.831 11.933 1.00 85.81 206 CYS A N 1
ATOM 1553 C CA . CYS A 1 206 ? 0.199 14.256 12.247 1.00 85.81 206 CYS A CA 1
ATOM 1554 C C . CYS A 1 206 ? 1.363 14.976 11.527 1.00 85.81 206 CYS A C 1
ATOM 1556 O O . CYS A 1 206 ? 2.122 14.305 10.833 1.00 85.81 206 CYS A O 1
ATOM 1558 N N . PRO A 1 207 ? 1.553 16.303 11.681 1.00 85.12 207 PRO A N 1
ATOM 1559 C CA . PRO A 1 207 ? 2.597 17.022 10.951 1.00 85.12 207 PRO A CA 1
ATOM 1560 C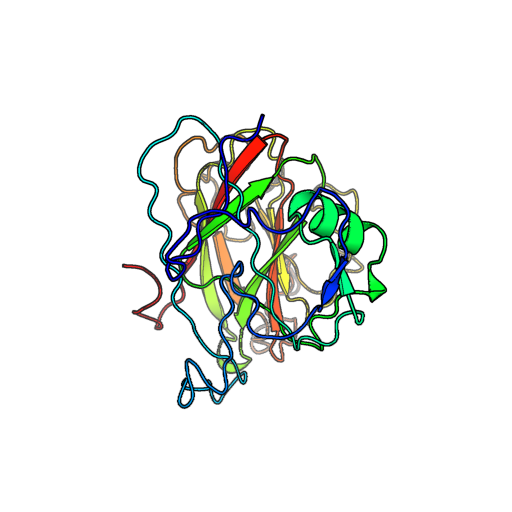 C . PRO A 1 207 ? 3.997 16.648 11.433 1.00 85.12 207 PRO A C 1
ATOM 1562 O O . PRO A 1 207 ? 4.279 16.657 12.637 1.00 85.12 207 PRO A O 1
ATOM 1565 N N . THR A 1 208 ? 4.902 16.397 10.492 1.00 85.56 208 THR A N 1
ATOM 1566 C CA . THR A 1 208 ? 6.341 16.160 10.690 1.00 85.56 208 THR A CA 1
ATOM 1567 C C . THR A 1 208 ? 6.674 15.072 11.716 1.00 85.56 208 THR A C 1
ATOM 1569 O O . THR A 1 208 ? 7.717 15.110 12.373 1.00 85.56 208 THR A O 1
ATOM 1572 N N . GLN A 1 209 ? 5.778 14.103 11.893 1.00 88.19 209 GLN A N 1
ATOM 1573 C CA . GLN A 1 209 ? 5.938 13.029 12.865 1.00 88.19 209 GLN A CA 1
ATOM 1574 C C . GLN A 1 209 ? 5.414 11.706 12.324 1.00 88.19 209 GLN A C 1
ATOM 1576 O O . GLN A 1 209 ? 4.550 11.665 11.450 1.00 88.19 209 GLN A O 1
ATOM 1581 N N . TRP A 1 210 ? 5.940 10.624 12.886 1.00 89.88 210 TRP A N 1
ATOM 1582 C CA . TRP A 1 210 ? 5.401 9.291 12.678 1.00 89.88 210 TRP A CA 1
ATOM 1583 C C . TRP A 1 210 ? 4.143 9.101 13.518 1.00 89.88 210 TRP A C 1
ATOM 1585 O O . TRP A 1 210 ? 4.079 9.528 14.673 1.00 89.88 210 TRP A O 1
ATOM 1595 N N . VAL A 1 211 ? 3.160 8.421 12.943 1.00 91.19 211 VAL A N 1
ATOM 1596 C CA . VAL A 1 211 ? 2.012 7.891 13.666 1.00 91.19 211 VAL A CA 1
ATOM 1597 C C . VAL A 1 211 ? 2.516 6.874 14.692 1.00 91.19 211 VAL A C 1
ATOM 1599 O O . VAL A 1 211 ? 3.053 5.823 14.332 1.00 91.19 211 VAL A O 1
ATOM 1602 N N . ASP A 1 212 ? 2.321 7.205 15.967 1.00 89.62 212 ASP A N 1
ATOM 1603 C CA . ASP A 1 212 ? 2.708 6.397 17.121 1.00 89.62 212 ASP A CA 1
ATOM 1604 C C . ASP A 1 212 ? 1.519 6.271 18.098 1.00 89.62 212 ASP A C 1
ATOM 1606 O O . ASP A 1 212 ? 0.936 7.293 18.485 1.00 89.62 212 ASP A O 1
ATOM 1610 N N . PRO A 1 213 ? 1.117 5.052 18.507 1.00 92.81 213 PRO A N 1
ATOM 1611 C CA . PRO A 1 213 ? 1.587 3.740 18.035 1.00 92.81 213 PRO A CA 1
ATOM 1612 C C . PRO A 1 213 ? 1.299 3.471 16.544 1.00 92.81 213 PRO A C 1
ATOM 1614 O O . PRO A 1 213 ? 0.293 3.977 16.032 1.00 92.81 213 PRO A O 1
ATOM 1617 N N . PRO A 1 214 ? 2.112 2.645 15.849 1.00 92.94 214 PRO A N 1
ATOM 1618 C CA . PRO A 1 214 ? 1.839 2.239 14.467 1.00 92.94 214 PRO A CA 1
ATOM 1619 C C . PRO A 1 214 ? 0.515 1.470 14.370 1.00 92.94 214 PRO A C 1
ATOM 1621 O O . PRO A 1 214 ? 0.046 0.914 15.363 1.00 92.94 214 PRO A O 1
ATOM 1624 N N . TYR A 1 215 ? -0.094 1.441 13.188 1.00 94.31 215 TYR A N 1
ATOM 1625 C CA . TYR A 1 215 ? -1.258 0.611 12.885 1.00 94.31 215 TYR A CA 1
ATOM 1626 C C . TYR A 1 215 ? -0.873 -0.866 12.974 1.00 94.31 215 TYR A C 1
ATOM 1628 O O . TYR A 1 215 ? 0.054 -1.301 12.286 1.00 94.31 215 TYR A O 1
ATOM 1636 N N . ALA A 1 216 ? -1.573 -1.625 13.813 1.00 94.12 216 ALA A N 1
ATOM 1637 C CA . ALA A 1 216 ? -1.358 -3.059 13.945 1.00 94.12 216 ALA A CA 1
ATOM 1638 C C . ALA A 1 216 ? -2.379 -3.818 13.092 1.00 94.12 216 ALA A C 1
ATOM 1640 O O . ALA A 1 216 ? -3.580 -3.753 13.348 1.00 94.12 216 ALA A O 1
ATOM 1641 N N . ILE A 1 217 ? -1.894 -4.537 12.080 1.00 93.19 217 ILE A N 1
ATOM 1642 C CA . ILE A 1 217 ? -2.720 -5.313 11.156 1.00 93.19 217 ILE A CA 1
ATOM 1643 C C . ILE A 1 217 ? -2.475 -6.798 11.395 1.00 93.19 217 ILE A C 1
ATOM 1645 O O . ILE A 1 217 ? -1.395 -7.306 11.086 1.00 93.19 217 ILE A O 1
ATOM 1649 N N . LYS A 1 218 ? -3.466 -7.506 11.936 1.00 90.69 218 LYS A N 1
ATOM 1650 C CA . LYS A 1 218 ? -3.402 -8.962 12.080 1.00 90.69 218 LYS A CA 1
ATOM 1651 C C . LYS A 1 218 ? -3.745 -9.611 10.739 1.00 90.69 218 LYS A C 1
ATOM 1653 O O . LYS A 1 218 ? -4.749 -9.269 10.120 1.00 90.69 218 LYS A O 1
ATOM 1658 N N . VAL A 1 219 ? -2.907 -10.532 10.267 1.00 90.88 219 VAL A N 1
ATOM 1659 C CA . VAL A 1 219 ? -3.191 -11.278 9.032 1.00 90.88 219 VAL A CA 1
ATOM 1660 C C . VAL A 1 219 ? -4.340 -12.264 9.303 1.00 90.88 219 VAL A C 1
ATOM 1662 O O . VAL A 1 219 ? -4.183 -13.118 10.185 1.00 90.88 219 VAL A O 1
ATOM 1665 N N . PRO A 1 220 ? -5.472 -12.177 8.573 1.00 88.81 220 PRO A N 1
ATOM 1666 C CA . PRO A 1 220 ? -6.635 -13.036 8.778 1.00 88.81 220 PRO A CA 1
ATOM 1667 C C . PRO A 1 220 ? -6.342 -14.478 8.355 1.00 88.81 220 PRO A C 1
ATOM 1669 O O . PRO A 1 220 ? -5.344 -14.745 7.689 1.00 88.81 220 PRO A O 1
ATOM 1672 N N . GLY A 1 221 ? -7.222 -15.412 8.717 1.00 83.56 221 GLY A N 1
ATOM 1673 C CA . GLY A 1 221 ? -7.130 -16.820 8.300 1.00 83.56 221 GLY A CA 1
ATOM 1674 C C . GLY A 1 221 ? -6.961 -17.826 9.434 1.00 83.56 221 GLY A C 1
ATOM 1675 O O . GLY A 1 221 ? -6.914 -19.028 9.163 1.00 83.56 221 GLY A O 1
ATOM 1676 N N . ASP A 1 222 ? -6.896 -17.373 10.688 1.00 78.69 222 ASP A N 1
ATOM 1677 C CA . ASP A 1 222 ? -6.932 -18.258 11.854 1.00 78.69 222 ASP A CA 1
ATOM 1678 C C . ASP A 1 222 ? -8.375 -18.655 12.186 1.00 78.69 222 ASP A C 1
ATOM 1680 O O . ASP A 1 222 ? -9.026 -18.050 13.026 1.00 78.69 222 ASP A O 1
ATOM 1684 N N . LEU A 1 223 ? -8.857 -19.707 11.523 1.00 80.06 223 LEU A N 1
ATOM 1685 C CA . LEU A 1 223 ? -10.233 -20.199 11.658 1.00 80.06 223 LEU A CA 1
ATOM 1686 C C . LEU A 1 223 ? -10.472 -21.050 12.921 1.00 80.06 223 LEU A C 1
ATOM 1688 O O . LEU A 1 223 ? -11.492 -21.743 13.001 1.00 80.06 223 LEU A O 1
ATOM 1692 N N . SER A 1 224 ? -9.517 -21.100 13.858 1.00 76.56 224 SER A N 1
ATOM 1693 C CA . SER A 1 224 ? -9.597 -22.003 15.012 1.00 76.56 224 SER A CA 1
ATOM 1694 C C . SER A 1 224 ? -10.607 -21.546 16.067 1.00 76.56 224 SER A C 1
ATOM 1696 O O . SER A 1 224 ? -11.320 -22.394 16.604 1.00 76.56 224 SER A O 1
ATOM 1698 N N . ASP A 1 225 ? -10.739 -20.234 16.279 1.00 72.75 225 ASP A N 1
ATOM 1699 C CA . ASP A 1 225 ? -11.633 -19.618 17.263 1.00 72.75 225 ASP A CA 1
ATOM 1700 C C . ASP A 1 225 ? -12.331 -18.385 16.660 1.00 72.75 225 ASP A C 1
ATOM 1702 O O . ASP A 1 225 ? -11.942 -17.240 16.862 1.00 72.75 225 ASP A O 1
ATOM 1706 N N . CYS A 1 226 ? -13.389 -18.640 15.893 1.00 78.44 226 CYS A N 1
ATOM 1707 C CA . CYS A 1 226 ? -14.169 -17.611 15.213 1.00 78.44 226 CYS A CA 1
ATOM 1708 C C . CYS A 1 226 ? -14.917 -16.675 16.186 1.00 78.44 226 CYS A C 1
ATOM 1710 O O . CYS A 1 226 ? -15.879 -17.104 16.834 1.00 78.44 226 CYS A O 1
ATOM 1712 N N . ASP A 1 227 ? -14.546 -15.392 16.223 1.00 76.88 227 ASP A N 1
ATOM 1713 C CA . ASP A 1 227 ? -15.315 -14.338 16.896 1.00 76.88 227 ASP A CA 1
ATOM 1714 C C . ASP A 1 227 ? -16.294 -13.661 15.922 1.00 76.88 227 ASP A C 1
ATOM 1716 O O . ASP A 1 227 ? -15.931 -12.768 15.158 1.00 76.88 227 ASP A O 1
ATOM 1720 N N . TYR A 1 228 ? -17.557 -14.093 15.960 1.00 72.81 228 TYR A N 1
ATOM 1721 C CA . TYR A 1 228 ? -18.633 -13.520 15.142 1.00 72.81 228 TYR A CA 1
ATOM 1722 C C . TYR A 1 228 ? -19.096 -12.129 15.606 1.00 72.81 228 TYR A C 1
ATOM 1724 O O . TYR A 1 228 ? -19.868 -11.487 14.892 1.00 72.81 228 TYR A O 1
ATOM 1732 N N . ASP A 1 229 ? -18.664 -11.676 16.788 1.00 74.69 229 ASP A N 1
ATOM 1733 C CA . ASP A 1 229 ? -18.962 -10.337 17.298 1.00 74.69 229 ASP A CA 1
ATOM 1734 C C . ASP A 1 229 ? -17.887 -9.314 16.871 1.00 74.69 229 ASP A C 1
ATOM 1736 O O . ASP A 1 229 ? -18.099 -8.104 17.006 1.00 74.69 229 ASP A O 1
ATOM 1740 N N . ASN A 1 230 ? -16.754 -9.771 16.315 1.00 69.06 230 ASN A N 1
ATOM 1741 C CA . ASN A 1 230 ? -15.710 -8.902 15.784 1.00 69.06 230 ASN A CA 1
ATOM 1742 C C . ASN A 1 230 ? -16.171 -8.248 14.462 1.00 69.06 230 ASN A C 1
ATOM 1744 O O . ASN A 1 230 ? -16.410 -8.953 13.480 1.00 69.06 230 ASN A O 1
ATOM 1748 N N . PRO A 1 231 ? -16.245 -6.904 14.375 1.00 64.69 231 PRO A N 1
ATOM 1749 C CA . PRO A 1 231 ? -16.713 -6.214 13.173 1.00 64.69 231 PRO A CA 1
ATOM 1750 C C . PRO A 1 231 ? -15.831 -6.433 11.934 1.00 64.69 231 PRO A C 1
ATOM 1752 O O . PRO A 1 231 ? -16.315 -6.205 10.828 1.00 64.69 231 PRO A O 1
ATOM 1755 N N . THR A 1 232 ? -14.567 -6.849 12.088 1.00 68.31 232 THR A N 1
ATOM 1756 C CA . THR A 1 232 ? -13.673 -7.155 10.956 1.00 68.31 232 THR A CA 1
ATOM 1757 C C . THR A 1 232 ? -13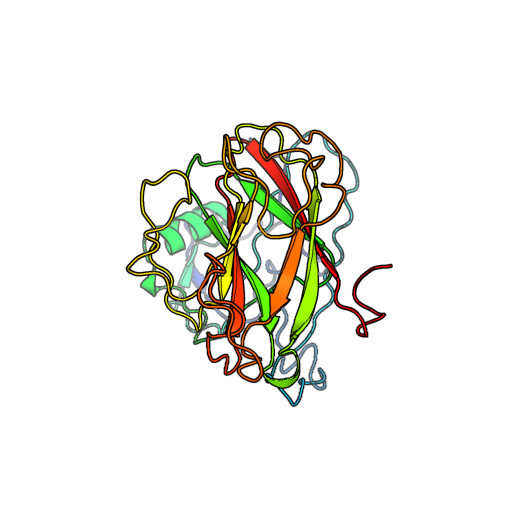.725 -8.619 10.530 1.00 68.31 232 THR A C 1
ATOM 1759 O O . THR A 1 232 ? -13.215 -8.941 9.460 1.00 68.31 232 THR A O 1
ATOM 1762 N N . MET A 1 233 ? -14.308 -9.505 11.354 1.00 70.8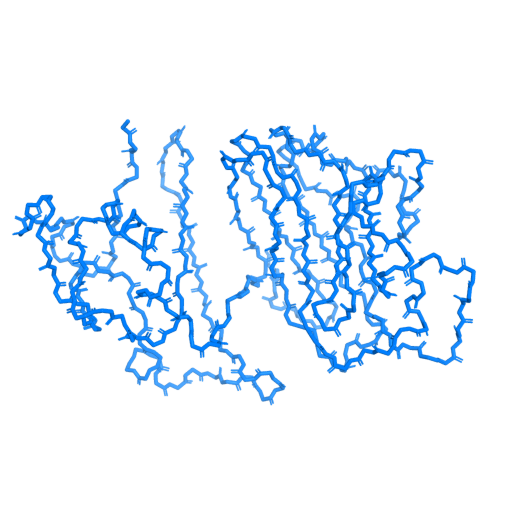1 233 MET A N 1
ATOM 1763 C CA . MET A 1 233 ? -14.371 -10.953 11.119 1.00 70.81 233 MET A CA 1
ATOM 1764 C C . MET A 1 233 ? -13.005 -11.583 10.764 1.00 70.81 233 MET A C 1
ATOM 1766 O O . MET A 1 233 ? -12.937 -12.565 10.020 1.00 70.81 233 MET A O 1
ATOM 1770 N N . GLU A 1 234 ? -11.897 -11.026 11.274 1.00 73.00 234 GLU A N 1
ATOM 1771 C CA . GLU A 1 234 ? -10.531 -11.407 10.873 1.00 73.00 234 GLU A CA 1
ATOM 1772 C C . GLU A 1 234 ? -10.185 -12.876 11.145 1.00 73.00 234 GLU A C 1
ATOM 1774 O O . GLU A 1 234 ? -9.569 -13.536 10.304 1.00 73.00 234 GLU A O 1
ATOM 1779 N N . ASP A 1 235 ? -10.674 -13.419 12.259 1.00 74.94 235 ASP A N 1
ATOM 1780 C CA . ASP A 1 235 ? -10.495 -14.824 12.644 1.00 74.94 235 ASP A CA 1
ATOM 1781 C C . ASP A 1 235 ? -11.443 -15.767 11.870 1.00 74.94 235 ASP A C 1
ATOM 1783 O O . ASP A 1 235 ? -11.315 -16.983 11.907 1.00 74.94 235 ASP A O 1
ATOM 1787 N N . CYS A 1 236 ? -12.398 -15.230 11.110 1.00 79.75 236 CYS A N 1
ATOM 1788 C CA . CYS A 1 236 ? -13.338 -16.020 10.309 1.00 79.75 236 CYS A CA 1
ATOM 1789 C C . CYS A 1 236 ? -13.152 -15.857 8.804 1.00 79.75 236 CYS A C 1
ATOM 1791 O O . CYS A 1 236 ? -13.940 -16.406 8.030 1.00 79.75 236 CYS A O 1
ATOM 1793 N N . THR A 1 237 ? -12.125 -15.124 8.382 1.00 84.69 237 THR A N 1
ATOM 1794 C CA . THR A 1 237 ? -11.881 -14.849 6.970 1.00 84.69 237 THR A CA 1
ATOM 1795 C C . THR A 1 237 ? -10.738 -15.717 6.459 1.00 84.69 237 THR A C 1
ATOM 1797 O O . THR A 1 237 ? -9.596 -15.504 6.862 1.00 84.69 237 THR A O 1
ATOM 1800 N N . PRO A 1 238 ? -10.991 -16.697 5.571 1.00 84.94 238 PRO A N 1
ATOM 1801 C CA . PRO A 1 238 ? -9.925 -17.488 4.974 1.00 84.94 238 PRO A CA 1
ATOM 1802 C C . PRO A 1 238 ? -8.965 -16.599 4.184 1.00 84.94 238 PRO A C 1
ATOM 1804 O O . PRO A 1 238 ? -9.392 -15.798 3.355 1.00 84.94 238 PRO A O 1
ATOM 1807 N N . PHE A 1 239 ? -7.666 -16.796 4.388 1.00 87.19 239 PHE A N 1
ATOM 1808 C CA . PHE A 1 239 ? -6.632 -16.079 3.656 1.00 87.19 239 PHE A CA 1
ATOM 1809 C C . PHE A 1 239 ? -5.693 -17.060 2.960 1.00 87.19 239 PHE A C 1
ATOM 1811 O O . PHE A 1 239 ? -5.168 -17.988 3.569 1.00 87.19 239 PHE A O 1
ATOM 1818 N N . PHE A 1 240 ? -5.482 -16.847 1.663 1.00 85.00 240 PHE A N 1
ATOM 1819 C CA . PHE A 1 240 ? -4.641 -17.700 0.816 1.00 85.00 240 PHE A CA 1
ATOM 1820 C C . PHE A 1 240 ? -3.447 -16.941 0.233 1.00 85.00 240 PHE A C 1
ATOM 1822 O O . PHE A 1 240 ? -2.837 -17.387 -0.738 1.00 85.00 240 PHE A O 1
ATOM 1829 N N . GLY A 1 241 ? -3.081 -15.821 0.855 1.00 84.81 241 GLY A N 1
ATOM 1830 C CA . GLY A 1 241 ? -2.059 -14.919 0.353 1.00 84.81 241 GLY A CA 1
ATOM 1831 C C . GLY A 1 241 ? -2.650 -13.802 -0.498 1.00 84.81 241 GLY A C 1
ATOM 1832 O O . GLY A 1 241 ? -3.754 -13.913 -1.034 1.00 84.81 241 GLY A O 1
ATOM 1833 N N . GLY A 1 242 ? -1.921 -12.699 -0.593 1.00 87.12 242 GLY A N 1
ATOM 1834 C CA . GLY A 1 242 ? -2.358 -11.495 -1.291 1.00 87.12 242 GLY A CA 1
ATOM 1835 C C . GLY A 1 242 ? -1.458 -10.317 -0.962 1.00 87.12 242 GLY A C 1
ATOM 1836 O O . GLY A 1 242 ? -0.395 -10.474 -0.366 1.00 87.12 242 GLY A O 1
ATOM 1837 N N . ARG A 1 243 ? -1.879 -9.120 -1.342 1.00 89.00 243 ARG A N 1
ATOM 1838 C CA . ARG A 1 243 ? -1.208 -7.867 -1.003 1.00 89.00 243 ARG A CA 1
ATOM 1839 C C . ARG A 1 243 ? -2.002 -7.156 0.072 1.00 89.00 243 ARG A C 1
ATOM 1841 O O . ARG A 1 243 ? -3.212 -6.995 -0.061 1.00 89.00 243 ARG A O 1
ATOM 1848 N N . LEU A 1 244 ? -1.305 -6.697 1.103 1.00 92.62 244 LEU A N 1
ATOM 1849 C CA . LEU A 1 244 ? -1.854 -5.713 2.018 1.00 92.62 244 LEU A CA 1
ATOM 1850 C C . LEU A 1 244 ? -1.825 -4.355 1.321 1.00 92.62 244 LEU A C 1
ATOM 1852 O O . LEU A 1 244 ? -0.760 -3.879 0.916 1.00 92.62 244 LEU A O 1
ATOM 1856 N N . VAL A 1 245 ? -2.995 -3.756 1.165 1.00 93.75 245 VAL A N 1
ATOM 1857 C CA . VAL A 1 245 ? -3.200 -2.477 0.491 1.00 93.75 245 VAL A CA 1
ATOM 1858 C C . VAL A 1 245 ? -3.706 -1.470 1.509 1.00 93.75 245 VAL A C 1
ATOM 1860 O O . VAL A 1 245 ? -4.567 -1.793 2.328 1.00 93.75 245 VAL A O 1
ATOM 1863 N N . VAL A 1 246 ? -3.180 -0.248 1.447 1.00 94.06 246 VAL A N 1
ATOM 1864 C CA . VAL A 1 246 ? -3.763 0.895 2.148 1.00 94.06 246 VAL A CA 1
ATOM 1865 C C . VAL A 1 246 ? -4.515 1.769 1.157 1.00 94.06 246 VAL A C 1
ATOM 1867 O O . VAL A 1 246 ? -3.971 2.165 0.130 1.00 94.06 246 VAL A O 1
ATOM 1870 N N . ARG A 1 247 ? -5.772 2.069 1.467 1.00 93.94 247 ARG A N 1
ATOM 1871 C CA . ARG A 1 247 ? -6.538 3.133 0.833 1.00 93.94 247 ARG A CA 1
ATOM 1872 C C . ARG A 1 247 ? -6.395 4.384 1.683 1.00 93.94 247 ARG A C 1
ATOM 1874 O O . ARG A 1 247 ? -6.835 4.411 2.836 1.00 93.94 247 ARG A O 1
ATOM 1881 N N . TYR A 1 248 ? -5.757 5.393 1.108 1.00 91.50 248 TYR A N 1
ATOM 1882 C CA . TYR A 1 248 ? -5.416 6.644 1.772 1.00 91.50 248 TYR A CA 1
ATOM 1883 C C . TYR A 1 248 ? -6.045 7.819 1.033 1.00 91.50 248 TYR A C 1
ATOM 1885 O O . TYR A 1 248 ? -5.851 7.970 -0.173 1.00 91.50 248 TYR A O 1
ATOM 1893 N N . ASP A 1 249 ? -6.804 8.639 1.756 1.00 89.00 249 ASP A N 1
ATOM 1894 C CA . ASP A 1 249 ? -7.333 9.904 1.250 1.00 89.00 249 ASP A CA 1
ATOM 1895 C C . ASP A 1 249 ? -6.353 11.026 1.608 1.00 89.00 249 ASP A C 1
ATOM 1897 O O . ASP A 1 249 ? -6.468 11.677 2.650 1.00 89.00 249 ASP A O 1
ATOM 1901 N N . GLY A 1 250 ? -5.312 11.157 0.784 1.00 81.31 250 GLY A N 1
ATOM 1902 C CA . GLY A 1 250 ? -4.323 12.224 0.910 1.00 81.31 250 GLY A CA 1
ATOM 1903 C C . GLY A 1 250 ? -4.906 13.552 0.441 1.00 81.31 250 GLY A C 1
ATOM 1904 O O . GLY A 1 250 ? -5.735 13.583 -0.466 1.00 81.31 250 GLY A O 1
ATOM 1905 N N . GLY A 1 251 ? -4.469 14.657 1.038 1.00 78.81 251 GLY A N 1
ATOM 1906 C CA . GLY A 1 251 ? -4.892 15.973 0.568 1.00 78.81 251 GLY A CA 1
ATOM 1907 C C . GLY A 1 251 ? -3.966 16.554 -0.493 1.00 78.81 251 GLY A C 1
ATOM 1908 O O . GLY A 1 251 ? -2.947 15.975 -0.873 1.00 78.81 251 GLY A O 1
ATOM 1909 N N . PHE A 1 252 ? -4.345 17.726 -0.996 1.00 78.00 252 PHE A N 1
ATOM 1910 C CA . PHE A 1 252 ? -3.524 18.493 -1.920 1.00 78.00 252 PHE A CA 1
ATOM 1911 C C . PHE A 1 252 ? -2.162 18.880 -1.312 1.00 78.00 252 PHE A C 1
ATOM 1913 O O . PHE A 1 252 ? -2.100 19.528 -0.263 1.00 78.00 252 PHE A O 1
ATOM 1920 N N . SER A 1 253 ? -1.082 18.549 -2.029 1.00 76.44 253 SER A N 1
ATOM 1921 C CA . SER A 1 253 ? 0.311 18.784 -1.619 1.00 76.44 253 SER A CA 1
ATOM 1922 C C . SER A 1 253 ? 0.674 18.092 -0.302 1.00 76.44 253 SER A C 1
ATOM 1924 O O . SER A 1 253 ? 1.357 18.663 0.541 1.00 76.44 253 SER A O 1
ATOM 1926 N N . ASP A 1 254 ? 0.174 16.871 -0.116 1.00 78.56 254 ASP A N 1
ATOM 1927 C CA . ASP A 1 254 ? 0.520 16.017 1.018 1.00 78.56 254 ASP A CA 1
ATOM 1928 C C . ASP A 1 254 ? 1.775 15.203 0.685 1.00 78.56 254 ASP A C 1
ATOM 1930 O O . ASP A 1 254 ? 1.762 14.398 -0.252 1.00 78.56 254 ASP A O 1
ATOM 1934 N N . THR A 1 255 ? 2.857 15.404 1.438 1.00 81.75 255 THR A N 1
ATOM 1935 C CA . THR A 1 255 ? 4.096 14.623 1.323 1.00 81.75 255 THR A CA 1
ATOM 1936 C C . THR A 1 255 ? 4.219 13.722 2.542 1.00 81.75 255 THR A C 1
ATOM 1938 O O . THR A 1 255 ? 4.572 14.172 3.623 1.00 81.75 255 THR A O 1
ATOM 1941 N N . TYR A 1 256 ? 3.973 12.431 2.345 1.00 85.50 256 TYR A N 1
ATOM 1942 C CA . TYR A 1 256 ? 3.847 11.451 3.420 1.00 85.50 256 TYR A CA 1
ATOM 1943 C C . TYR A 1 256 ? 4.722 10.227 3.150 1.00 85.50 256 TYR A C 1
ATOM 1945 O O . TYR A 1 256 ? 5.262 10.033 2.060 1.00 85.50 256 TYR A O 1
ATOM 1953 N N . GLY A 1 257 ? 4.894 9.373 4.153 1.00 87.69 257 GLY A N 1
ATOM 1954 C CA . GLY A 1 257 ? 5.646 8.131 3.995 1.00 87.69 257 GLY A CA 1
ATOM 1955 C C . GLY A 1 257 ? 5.003 6.970 4.724 1.00 87.69 257 GLY A C 1
ATOM 1956 O O . GLY A 1 257 ? 4.448 7.156 5.801 1.00 87.69 257 GLY A O 1
ATOM 1957 N N . TRP A 1 258 ? 5.118 5.766 4.172 1.00 88.81 258 TRP A N 1
ATOM 1958 C CA . TRP A 1 258 ? 4.718 4.533 4.852 1.00 88.81 258 TRP A CA 1
ATOM 1959 C C . TRP A 1 258 ? 5.937 3.751 5.291 1.00 88.81 258 TRP A C 1
ATOM 1961 O O . TRP A 1 258 ? 6.866 3.572 4.510 1.00 88.81 258 TRP A O 1
ATOM 1971 N N . GLN A 1 259 ? 5.910 3.234 6.511 1.00 88.50 259 GLN A N 1
ATOM 1972 C CA . GLN A 1 259 ? 6.893 2.290 7.008 1.00 88.50 259 GLN A CA 1
ATOM 1973 C C . GLN A 1 259 ? 6.214 0.981 7.379 1.00 88.50 259 GLN A C 1
ATOM 1975 O O . GLN A 1 259 ? 5.282 0.986 8.178 1.00 88.50 259 GLN A O 1
ATOM 1980 N N . ILE A 1 260 ? 6.703 -0.137 6.842 1.00 88.06 260 ILE A N 1
ATOM 1981 C CA . ILE A 1 260 ? 6.165 -1.472 7.120 1.00 88.06 260 ILE A CA 1
ATOM 1982 C C . ILE A 1 260 ? 7.192 -2.284 7.906 1.00 88.06 260 ILE A C 1
ATOM 1984 O O . ILE A 1 260 ? 8.322 -2.475 7.460 1.00 88.06 260 ILE A O 1
ATOM 1988 N N . THR A 1 261 ? 6.782 -2.796 9.066 1.00 82.94 261 THR A N 1
ATOM 1989 C CA . THR A 1 261 ? 7.604 -3.640 9.938 1.00 82.94 261 THR A CA 1
ATOM 1990 C C . THR A 1 261 ? 6.879 -4.940 10.263 1.00 82.94 261 THR A C 1
ATOM 1992 O O . THR A 1 261 ? 5.726 -4.935 10.689 1.00 82.94 261 THR A O 1
ATOM 1995 N N . ILE A 1 262 ? 7.579 -6.063 10.103 1.00 79.19 262 ILE A N 1
ATOM 1996 C CA . ILE A 1 262 ? 7.069 -7.406 10.400 1.00 79.19 262 ILE A CA 1
ATOM 1997 C C . ILE A 1 262 ? 8.052 -8.101 11.336 1.00 79.19 262 ILE A C 1
ATOM 1999 O O . ILE A 1 262 ? 9.267 -8.068 11.113 1.00 79.19 262 ILE A O 1
ATOM 2003 N N . GLU A 1 263 ? 7.536 -8.737 12.385 1.00 68.81 263 GLU A N 1
ATOM 2004 C CA . GLU A 1 263 ? 8.357 -9.510 13.313 1.00 68.81 263 GLU A CA 1
ATOM 2005 C C . GLU A 1 263 ? 9.027 -10.690 12.582 1.00 68.81 263 GLU A C 1
ATOM 2007 O O . GLU A 1 263 ? 8.381 -11.450 11.870 1.00 68.81 263 GLU A O 1
ATOM 2012 N N . GLY A 1 264 ? 10.350 -10.834 12.718 1.00 56.66 264 GLY A N 1
ATOM 2013 C CA . GLY A 1 264 ? 11.110 -11.917 12.074 1.00 56.66 264 GLY A CA 1
ATOM 2014 C C . GLY A 1 264 ? 11.736 -11.593 10.709 1.00 56.66 264 GLY A C 1
ATOM 2015 O O . GLY A 1 264 ? 12.515 -12.406 10.211 1.00 56.66 264 GLY A O 1
ATOM 2016 N N . LEU A 1 265 ? 11.508 -10.400 10.142 1.00 57.44 265 LEU A N 1
ATOM 2017 C CA . LEU A 1 265 ? 12.234 -9.887 8.967 1.00 57.44 265 LEU A CA 1
ATOM 2018 C C . LEU A 1 265 ? 13.189 -8.740 9.377 1.00 57.44 265 LEU A C 1
ATOM 2020 O O . LEU A 1 265 ? 12.897 -7.567 9.143 1.00 57.44 265 LEU A O 1
ATOM 2024 N N . PRO A 1 266 ? 14.357 -9.044 9.987 1.00 41.12 266 PRO A N 1
ATOM 2025 C CA . PRO A 1 266 ? 15.226 -8.063 10.657 1.00 41.12 266 PRO A CA 1
ATOM 2026 C C . PRO A 1 266 ? 15.960 -7.084 9.723 1.00 41.12 266 PRO A C 1
ATOM 2028 O O . PRO A 1 266 ? 16.758 -6.279 10.196 1.00 41.12 266 PRO A O 1
ATOM 2031 N N . TYR A 1 267 ? 15.740 -7.153 8.409 1.00 45.22 267 TYR A N 1
ATOM 2032 C CA . TYR A 1 267 ? 16.446 -6.329 7.422 1.00 45.22 267 TYR A CA 1
ATOM 2033 C C . TYR A 1 267 ? 15.606 -5.178 6.853 1.00 45.22 267 TYR A C 1
ATOM 2035 O O . TYR A 1 267 ? 16.111 -4.440 6.012 1.00 45.22 267 TYR A O 1
ATOM 2043 N N . LEU A 1 268 ? 14.345 -5.027 7.275 1.00 50.31 268 LEU A N 1
ATOM 2044 C CA . LEU A 1 268 ? 13.405 -4.094 6.640 1.00 50.31 268 LEU A CA 1
ATOM 2045 C C . LEU A 1 268 ? 13.454 -2.666 7.194 1.00 50.31 268 LEU A C 1
ATOM 2047 O O . LEU A 1 268 ? 13.051 -1.740 6.498 1.00 50.31 268 LEU A O 1
ATOM 2051 N N . VAL A 1 269 ? 13.982 -2.464 8.402 1.00 40.91 269 VAL A N 1
ATOM 2052 C CA . VAL A 1 269 ? 14.149 -1.134 9.000 1.00 40.91 269 VAL A CA 1
ATOM 2053 C C . VAL A 1 269 ? 15.488 -1.108 9.725 1.00 40.91 269 VAL A C 1
ATOM 2055 O O . VAL A 1 269 ? 15.770 -1.985 10.544 1.00 40.91 269 VAL A O 1
ATOM 2058 N N . LYS A 1 270 ? 16.329 -0.131 9.396 1.00 33.62 270 LYS A N 1
ATOM 2059 C CA . LYS A 1 270 ? 17.548 0.176 10.142 1.00 33.62 270 LYS A CA 1
ATOM 2060 C C . LYS A 1 270 ? 17.422 1.542 10.785 1.00 33.62 270 LYS A C 1
ATOM 2062 O O . LYS A 1 270 ? 16.919 2.448 10.088 1.00 33.62 270 LYS A O 1
#

Foldseek 3Di:
DDPDDDADPPAPDRDDPPDDFPDWDFLDPPDRNDPDDDCCPNVVPFDQDPQPRDGDDDDDDDDDDDDDDDDDDDAAAPSPADRIATPDPVSRVVVCVVVVVRDDNVPDDDADFFKDKDWDADQDWDKHFHDWDAPVQAQFKKFKKKFAQAAAWDFWKKKDFPVFFWAADPDLQRGDLVRGLAMFTPPRPPDAGLVRDDPWAHRNGHHRDMTPPTDIDHQAALCPDFDPVRSRSRPPDHDRIGTIIITIRGHRGGTMMMGIDTPPPVPRYD

Radius of gyration: 20.83 Å; Cα contacts (8 Å, |Δi|>4): 495; chains: 1; bounding box: 51×48×53 Å

Solvent-accessible surface area (backbone atoms only — not comparable to full-atom values): 16282 Å² total; per-residue (Å²): 133,78,88,81,69,85,71,56,95,86,48,99,55,86,60,84,88,82,60,61,90,76,39,70,35,72,43,57,88,86,53,85,88,58,88,77,81,51,63,71,77,76,39,67,76,66,65,59,43,89,89,78,68,47,69,87,79,92,83,84,86,80,88,89,82,83,93,69,92,82,87,83,84,89,83,62,49,65,76,79,37,48,79,51,41,43,61,37,66,71,59,28,54,54,46,43,72,77,33,62,87,45,58,58,33,83,84,53,80,84,61,51,75,23,67,38,77,48,74,29,79,44,84,52,72,43,79,43,58,45,44,83,43,56,50,90,44,46,66,40,59,40,36,35,32,43,30,21,35,35,37,66,18,40,57,32,44,30,39,34,40,77,70,43,51,70,34,80,36,102,46,79,60,48,37,38,75,92,61,28,61,38,56,47,45,31,57,35,86,96,52,75,27,86,72,72,56,82,79,53,60,36,54,38,64,26,67,89,34,68,38,55,72,50,51,64,42,68,37,39,37,46,66,85,68,62,50,87,85,46,93,40,30,44,32,65,31,86,51,82,38,38,34,42,27,38,37,39,33,36,7,57,71,18,63,30,31,39,32,53,47,50,87,92,54,86,83,41,71,133

pLDDT: mean 73.52, std 17.26, range [28.69, 96.31]

Secondary structure (DSSP, 8-state):
--------TT-SSSS--S--TTPEEE--TT-TTS----TTTTSTTPPBPTTT--B---------S-SS--------S-S---SEEESSHHHHHHHHHH-GGG---TT------SEEEEEE-SSS-EEEEEEEE-GGGTTPEEEEEEEEE-SS-EEEEEEEETTS---B-SSTTSB-TTS-SS-EEES-TTS--TTS--SPPPTTSEEEEE-SSPEEEEPS--TTS--TT-TT-GGGS----EEEEEEEE--TTEEEEEEEEETT-TTS--